Protein AF-0000000079702834 (afdb_homodimer)

Foldseek 3Di:
DPPDDPVVLVVFFDPCLVVCQLQQVDDLVSSQQRGTPVSPGDPSVVVLVVVLVPQDDDPPVVVVLVVCVVVPDAAEDAASGGPCVVSNCVRPVCVVRYYPDQGNSVVSDHPPPVVSVVVVCVVVVDDPVPDDDDDPDRPPD/DPPDDPVVLVVFFDPCLVVCQLQQVDDLVSSQQRGTPVSPGDDSVVVLVVVLVPQDDDPPVVVVLVVCVVVPDAAEDAASGGPCVVSNCVRPVCVVRYYPDQGNSVVSDHPPPVVSVVVVCVVVVDDPVPDDDDDPDRPPD

pLDDT: mean 88.01, std 13.19, range [31.22, 97.94]

Structure (mmCIF, N/CA/C/O backbone):
data_AF-0000000079702834-model_v1
#
loop_
_entity.id
_entity.type
_entity.pdbx_description
1 polymer 'FCP1 homology domain-containing protein'
#
loop_
_atom_site.group_PDB
_atom_site.id
_atom_site.type_symbol
_atom_site.label_atom_id
_atom_site.label_alt_id
_atom_site.label_comp_id
_atom_site.label_asym_id
_atom_site.label_entity_id
_atom_site.label_seq_id
_atom_site.pdbx_PDB_ins_code
_atom_site.Cartn_x
_atom_site.Cartn_y
_atom_site.Cartn_z
_atom_site.occupancy
_atom_site.B_iso_or_equiv
_atom_site.auth_seq_id
_atom_site.auth_comp_id
_atom_site.auth_asym_id
_atom_site.auth_atom_id
_atom_site.pdbx_PDB_model_num
ATOM 1 N N . MET A 1 1 ? -1.898 28.375 0.727 1 39.81 1 MET A N 1
ATOM 2 C CA . MET A 1 1 ? -1.911 26.969 0.362 1 39.81 1 MET A CA 1
ATOM 3 C C . MET A 1 1 ? -1.59 26.781 -1.118 1 39.81 1 MET A C 1
ATOM 5 O O . MET A 1 1 ? -2.258 27.359 -1.979 1 39.81 1 MET A O 1
ATOM 9 N N . VAL A 1 2 ? -0.409 26.828 -1.412 1 48.09 2 VAL A N 1
ATOM 10 C CA . VAL A 1 2 ? -0.032 26.875 -2.822 1 48.09 2 VAL A CA 1
ATOM 11 C C . VAL A 1 2 ? -0.834 25.828 -3.605 1 48.09 2 VAL A C 1
ATOM 13 O O . VAL A 1 2 ? -0.872 24.656 -3.234 1 48.09 2 VAL A O 1
ATOM 16 N N . ARG A 1 3 ? -1.896 26.25 -4.281 1 64.19 3 ARG A N 1
ATOM 17 C CA . ARG A 1 3 ? -2.711 25.547 -5.262 1 64.19 3 ARG A CA 1
ATOM 18 C C . ARG A 1 3 ? -1.85 24.984 -6.391 1 64.19 3 ARG A C 1
ATOM 20 O O . ARG A 1 3 ? -1.518 25.703 -7.336 1 64.19 3 ARG A O 1
ATOM 27 N N . MET A 1 4 ? -0.975 24.234 -6.059 1 76.5 4 MET A N 1
ATOM 28 C CA . MET A 1 4 ? -0.204 23.656 -7.156 1 76.5 4 MET A CA 1
ATOM 29 C C . MET A 1 4 ? -0.786 22.312 -7.586 1 76.5 4 MET A C 1
ATOM 31 O O . MET A 1 4 ? -1.434 21.641 -6.793 1 76.5 4 MET A O 1
ATOM 35 N N . SER A 1 5 ? -0.635 22.141 -8.867 1 75.81 5 SER A N 1
ATOM 36 C CA . SER A 1 5 ? -1.032 20.844 -9.398 1 75.81 5 SER A CA 1
ATOM 37 C C . SER A 1 5 ? -0.134 19.734 -8.859 1 75.81 5 SER A C 1
ATOM 39 O O . SER A 1 5 ? 0.973 20 -8.383 1 75.81 5 SER A O 1
ATOM 41 N N . LEU A 1 6 ? -0.539 18.594 -8.883 1 77.25 6 LEU A N 1
ATOM 42 C CA . LEU A 1 6 ? 0.263 17.453 -8.477 1 77.25 6 LEU A CA 1
ATOM 43 C C . LEU A 1 6 ? 1.563 17.391 -9.273 1 77.25 6 LEU A C 1
ATOM 45 O O . LEU A 1 6 ? 2.625 17.109 -8.719 1 77.25 6 LEU A O 1
ATOM 49 N N . LYS A 1 7 ? 1.435 17.656 -10.523 1 80.12 7 LYS A N 1
ATOM 50 C CA . LYS A 1 7 ? 2.619 17.656 -11.375 1 80.12 7 LYS A CA 1
ATOM 51 C C . LYS A 1 7 ? 3.646 18.672 -10.891 1 80.12 7 LYS A C 1
ATOM 53 O O . LYS A 1 7 ? 4.84 18.359 -10.805 1 80.12 7 LYS A O 1
ATOM 58 N N . GLU A 1 8 ? 3.168 19.812 -10.672 1 84.25 8 GLU A N 1
ATOM 59 C CA . GLU A 1 8 ? 4.055 20.859 -10.18 1 84.25 8 GLU A CA 1
ATOM 60 C C . GLU A 1 8 ? 4.676 20.469 -8.836 1 84.25 8 GLU A C 1
ATOM 62 O O . GLU A 1 8 ? 5.859 20.734 -8.602 1 84.25 8 GLU A O 1
ATOM 67 N N . LEU A 1 9 ? 3.91 19.938 -8.008 1 85 9 LEU A N 1
ATOM 68 C CA . LEU A 1 9 ? 4.402 19.516 -6.699 1 85 9 LEU A CA 1
ATOM 69 C C . LEU A 1 9 ? 5.512 18.484 -6.836 1 85 9 LEU A C 1
ATOM 71 O O . LEU A 1 9 ? 6.543 18.578 -6.168 1 85 9 LEU A O 1
ATOM 75 N N . ILE A 1 10 ? 5.293 17.562 -7.711 1 83.19 10 ILE A N 1
ATOM 76 C CA . ILE A 1 10 ? 6.27 16.5 -7.934 1 83.19 10 ILE A CA 1
ATOM 77 C C . ILE A 1 10 ? 7.586 17.109 -8.422 1 83.19 10 ILE A C 1
ATOM 79 O O . ILE A 1 10 ? 8.664 16.656 -8.023 1 83.19 10 ILE A O 1
ATOM 83 N N . GLU A 1 11 ? 7.488 18.109 -9.164 1 87.38 11 GLU A N 1
ATOM 84 C CA . GLU A 1 11 ? 8.664 18.734 -9.758 1 87.38 11 GLU A CA 1
ATOM 85 C C . GLU A 1 11 ? 9.414 19.594 -8.734 1 87.38 11 GLU A C 1
ATOM 87 O O . GLU A 1 11 ? 10.648 19.656 -8.75 1 87.38 11 GLU A O 1
ATOM 92 N N . CYS A 1 12 ? 8.727 20.156 -7.891 1 92.38 12 CYS A N 1
ATOM 93 C CA . CYS A 1 12 ? 9.359 21.156 -7.035 1 92.38 12 CYS A CA 1
ATOM 94 C C . CYS A 1 12 ? 9.727 20.578 -5.68 1 92.38 12 CYS A C 1
ATOM 96 O O . CYS A 1 12 ? 10.539 21.141 -4.949 1 92.38 12 CYS A O 1
ATOM 98 N N . LYS A 1 13 ? 9.195 19.5 -5.309 1 92.75 13 LYS A N 1
ATOM 99 C CA . LYS A 1 13 ? 9.438 18.906 -4 1 92.75 13 LYS A CA 1
ATOM 100 C C . LYS A 1 13 ? 10.844 18.328 -3.916 1 92.75 13 LYS A C 1
ATOM 102 O O . LYS A 1 13 ? 11.359 17.766 -4.891 1 92.75 13 LYS A O 1
ATOM 107 N N . HIS A 1 14 ? 11.43 18.484 -2.729 1 94.88 14 HIS A N 1
ATOM 108 C CA . HIS A 1 14 ? 12.695 17.781 -2.486 1 94.88 14 HIS A CA 1
ATOM 109 C C . HIS A 1 14 ? 12.523 16.281 -2.619 1 94.88 14 HIS A C 1
ATOM 111 O O . HIS A 1 14 ? 11.57 15.703 -2.092 1 94.88 14 HIS A O 1
ATOM 117 N N . PRO A 1 15 ? 13.414 15.609 -3.227 1 90.88 15 PRO A N 1
ATOM 118 C CA . PRO A 1 15 ? 13.203 14.211 -3.584 1 90.88 15 PRO A CA 1
ATOM 119 C C . PRO A 1 15 ? 13.156 13.289 -2.365 1 90.88 15 PRO A C 1
ATOM 121 O O . PRO A 1 15 ? 12.516 12.234 -2.408 1 90.88 15 PRO A O 1
ATOM 124 N N . THR A 1 16 ? 13.75 13.703 -1.239 1 94 16 THR A N 1
ATOM 125 C CA . THR A 1 16 ? 13.828 12.742 -0.15 1 94 16 THR A CA 1
ATOM 126 C C . THR A 1 16 ? 13.133 13.273 1.098 1 94 16 THR A C 1
ATOM 128 O O . THR A 1 16 ? 12.977 12.555 2.086 1 94 16 THR A O 1
ATOM 131 N N . ALA A 1 17 ? 12.688 14.477 1.076 1 94.44 17 ALA A N 1
ATOM 132 C CA . ALA A 1 17 ? 12.203 15.125 2.293 1 94.44 17 ALA A CA 1
ATOM 133 C C . ALA A 1 17 ? 11.055 14.328 2.914 1 94.44 17 ALA A C 1
ATOM 135 O O . ALA A 1 17 ? 11.094 14.008 4.105 1 94.44 17 ALA A O 1
ATOM 136 N N . TRP A 1 18 ? 10.125 13.938 2.178 1 92.19 18 TRP A N 1
ATOM 137 C CA . TRP A 1 18 ? 8.961 13.219 2.703 1 92.19 18 TRP A CA 1
ATOM 138 C C . TRP A 1 18 ? 9.352 11.82 3.168 1 92.19 18 TRP A C 1
ATOM 140 O O . TRP A 1 18 ? 8.859 11.344 4.191 1 92.19 18 TRP A O 1
ATOM 150 N N . LEU A 1 19 ? 10.164 11.242 2.367 1 91.75 19 LEU A N 1
ATOM 151 C CA . LEU A 1 19 ? 10.641 9.906 2.711 1 91.75 19 LEU A CA 1
ATOM 152 C C . LEU A 1 19 ? 11.328 9.906 4.074 1 91.75 19 LEU A C 1
ATOM 154 O O . LEU A 1 19 ? 11.078 9.023 4.898 1 91.75 19 LEU A O 1
ATOM 158 N N . GLU A 1 20 ? 12.172 10.852 4.293 1 95.88 20 GLU A N 1
ATOM 159 C CA . GLU A 1 20 ? 12.859 10.992 5.57 1 95.88 20 GLU A CA 1
ATOM 160 C C . GLU A 1 20 ? 11.875 11.258 6.703 1 95.88 20 GLU A C 1
ATOM 162 O O . GLU A 1 20 ? 12.062 10.766 7.82 1 95.88 20 GLU A O 1
ATOM 167 N N . PHE A 1 21 ? 10.805 11.992 6.398 1 95.88 21 PHE A N 1
ATOM 168 C CA . PHE A 1 21 ? 9.75 12.273 7.367 1 95.88 21 PHE A CA 1
ATOM 169 C C . PHE A 1 21 ? 8.961 11.008 7.688 1 95.88 21 PHE A C 1
ATOM 171 O O . PHE A 1 21 ? 8.711 10.703 8.852 1 95.88 21 PHE A O 1
ATOM 178 N N . GLU A 1 22 ? 8.672 10.211 6.695 1 93.75 22 GLU A N 1
ATOM 179 C CA . GLU A 1 22 ? 7.98 8.938 6.863 1 93.75 22 GLU A CA 1
ATOM 180 C C . GLU A 1 22 ? 8.789 7.984 7.734 1 93.75 22 GLU A C 1
ATOM 182 O O . GLU A 1 22 ? 8.227 7.219 8.523 1 93.75 22 GLU A O 1
ATOM 187 N N . ASN A 1 23 ? 10.094 8.094 7.621 1 95.44 23 ASN A N 1
ATOM 188 C CA . ASN A 1 23 ? 10.961 7.164 8.328 1 95.44 23 ASN A CA 1
ATOM 189 C C . ASN A 1 23 ? 11.344 7.688 9.711 1 95.44 23 ASN A C 1
ATOM 191 O O . ASN A 1 23 ? 12.086 7.035 10.445 1 95.44 23 ASN A O 1
ATOM 195 N N . GLY A 1 24 ? 10.898 8.875 9.992 1 97.19 24 GLY A N 1
ATOM 196 C CA . GLY A 1 24 ? 11.18 9.461 11.289 1 97.19 24 GLY A CA 1
ATOM 197 C C . GLY A 1 24 ? 12.594 10.008 11.398 1 97.19 24 GLY A C 1
ATOM 198 O O . GLY A 1 24 ? 13.078 10.273 12.5 1 97.19 24 GLY A O 1
ATOM 199 N N . VAL A 1 25 ? 13.234 10.148 10.312 1 97.25 25 VAL A N 1
ATOM 200 C CA . VAL A 1 25 ? 14.594 10.656 10.273 1 97.25 25 VAL A CA 1
ATOM 201 C C . VAL A 1 25 ? 14.594 12.164 10.539 1 97.25 25 VAL A C 1
ATOM 203 O O . VAL A 1 25 ? 15.531 12.695 11.141 1 97.25 25 VAL A O 1
ATOM 206 N N . ILE A 1 26 ? 13.578 12.875 10.109 1 97.5 26 ILE A N 1
ATOM 207 C CA . ILE A 1 26 ? 13.438 14.305 10.359 1 97.5 26 ILE A CA 1
ATOM 208 C C . ILE A 1 26 ? 12.086 14.594 11.008 1 97.5 26 ILE A C 1
ATOM 210 O O . ILE A 1 26 ? 11.148 13.812 10.859 1 97.5 26 ILE A O 1
ATOM 214 N N . ASP A 1 27 ? 12.008 15.711 11.727 1 97.56 27 ASP A N 1
ATOM 215 C CA . ASP A 1 27 ? 10.75 16.125 12.352 1 97.56 27 ASP A CA 1
ATOM 216 C C . ASP A 1 27 ? 10.031 17.172 11.508 1 97.56 27 ASP A C 1
ATOM 218 O O . ASP A 1 27 ? 10.461 17.484 10.391 1 97.56 27 ASP A O 1
ATOM 222 N N . GLU A 1 28 ? 8.969 17.703 11.984 1 97.19 28 GLU A N 1
ATOM 223 C CA . GLU A 1 28 ? 8.133 18.641 11.227 1 97.19 28 GLU A CA 1
ATOM 224 C C . GLU A 1 28 ? 8.906 19.906 10.875 1 97.19 28 GLU A C 1
ATOM 226 O O . GLU A 1 28 ? 8.781 20.422 9.758 1 97.19 28 GLU A O 1
ATOM 231 N N . ASP A 1 29 ? 9.656 20.375 11.82 1 97.5 29 ASP A N 1
ATOM 232 C CA . ASP A 1 29 ? 10.422 21.594 11.562 1 97.5 29 ASP A CA 1
ATOM 233 C C . ASP A 1 29 ? 11.422 21.391 10.43 1 97.5 29 ASP A C 1
ATOM 235 O O . ASP A 1 29 ? 11.523 22.219 9.531 1 97.5 29 ASP A O 1
ATOM 239 N N . GLU A 1 30 ? 12.109 20.312 10.5 1 97.94 30 GLU A N 1
ATOM 240 C CA . GLU A 1 30 ? 13.07 19.984 9.453 1 97.94 30 GLU A CA 1
ATOM 241 C C . GLU A 1 30 ? 12.375 19.766 8.117 1 97.94 30 GLU A C 1
ATOM 243 O O . GLU A 1 30 ? 12.883 20.172 7.07 1 97.94 30 GLU A O 1
ATOM 248 N N . LEU A 1 31 ? 11.211 19.094 8.148 1 97.38 31 LEU A N 1
ATOM 249 C CA . LEU A 1 31 ? 10.438 18.922 6.922 1 97.38 31 LEU A CA 1
ATOM 250 C C . LEU A 1 31 ? 10.062 20.266 6.312 1 97.38 31 LEU A C 1
ATOM 252 O O . LEU A 1 31 ? 10.234 20.469 5.109 1 97.38 31 LEU A O 1
ATOM 256 N N . GLU A 1 32 ? 9.586 21.109 7.152 1 96.81 32 GLU A N 1
ATOM 257 C CA . GLU A 1 32 ? 9.156 22.422 6.68 1 96.81 32 GLU A CA 1
ATOM 258 C C . GLU A 1 32 ? 10.281 23.141 5.941 1 96.81 32 GLU A C 1
ATOM 260 O O . GLU A 1 32 ? 10.062 23.75 4.895 1 96.81 32 GLU A O 1
ATOM 265 N N . GLY A 1 33 ? 11.477 23 6.445 1 97.12 33 GLY A N 1
ATOM 266 C CA . GLY A 1 33 ? 12.609 23.688 5.852 1 97.12 33 GLY A CA 1
ATOM 267 C C . GLY A 1 33 ? 13.156 22.984 4.625 1 97.12 33 GLY A C 1
ATOM 268 O O . GLY A 1 33 ? 13.844 23.594 3.803 1 97.12 33 GLY A O 1
ATOM 269 N N . LYS A 1 34 ? 12.758 21.719 4.434 1 96.75 34 LYS A N 1
ATOM 270 C CA . LYS A 1 34 ? 13.391 20.906 3.408 1 96.75 34 LYS A CA 1
ATOM 271 C C . LYS A 1 34 ? 12.375 20.453 2.363 1 96.75 34 LYS A C 1
ATOM 273 O O . LYS A 1 34 ? 12.734 19.812 1.377 1 96.75 34 LYS A O 1
ATOM 278 N N . PHE A 1 35 ? 11.203 20.859 2.449 1 95.81 35 PHE A N 1
ATOM 279 C CA . PHE A 1 35 ? 10.141 20.281 1.643 1 95.81 35 PHE A CA 1
ATOM 280 C C . PHE A 1 35 ? 10.375 20.547 0.16 1 95.81 35 PHE A C 1
ATOM 282 O O . PHE A 1 35 ? 10.266 19.641 -0.663 1 95.81 35 PHE A O 1
ATOM 289 N N . PHE A 1 36 ? 10.711 21.75 -0.132 1 95.75 36 PHE A N 1
ATOM 290 C CA . PHE A 1 36 ? 10.953 22.109 -1.524 1 95.75 36 PHE A CA 1
ATOM 291 C C . PHE A 1 36 ? 12.445 22.094 -1.833 1 95.75 36 PHE A C 1
ATOM 293 O O . PHE A 1 36 ? 13.266 22.484 -0.998 1 95.75 36 PHE A O 1
ATOM 300 N N . LYS A 1 37 ? 12.719 21.75 -3.086 1 95.56 37 LYS A N 1
ATOM 301 C CA . LYS A 1 37 ? 14.102 21.688 -3.539 1 95.56 37 LYS A CA 1
ATOM 302 C C . LYS A 1 37 ? 14.797 23.047 -3.369 1 95.56 37 LYS A C 1
ATOM 304 O O . LYS A 1 37 ? 15.984 23.094 -3.033 1 95.56 37 LYS A O 1
ATOM 309 N N . ASP A 1 38 ? 14.094 24.062 -3.623 1 95.81 38 ASP A N 1
ATOM 310 C CA . ASP A 1 38 ? 14.688 25.406 -3.592 1 95.81 38 ASP A CA 1
ATOM 311 C C . ASP A 1 38 ? 14.539 26.031 -2.211 1 95.81 38 ASP A C 1
ATOM 313 O O . ASP A 1 38 ? 14.852 27.219 -2.027 1 95.81 38 ASP A O 1
ATOM 317 N N . ARG A 1 39 ? 14.031 25.328 -1.249 1 95.19 39 ARG A N 1
ATOM 318 C CA . ARG A 1 39 ? 13.906 25.703 0.158 1 95.19 39 ARG A CA 1
ATOM 319 C C . ARG A 1 39 ? 13 26.906 0.331 1 95.19 39 ARG A C 1
ATOM 321 O O . ARG A 1 39 ? 13.141 27.672 1.296 1 95.19 39 ARG A O 1
ATOM 328 N N . ARG A 1 40 ? 12.125 27.172 -0.645 1 94.81 40 ARG A N 1
ATOM 329 C CA . ARG A 1 40 ? 11.141 28.234 -0.458 1 94.81 40 ARG A CA 1
ATOM 330 C C . ARG A 1 40 ? 10.227 27.938 0.725 1 94.81 40 ARG A C 1
ATOM 332 O O . ARG A 1 40 ? 10.148 26.781 1.173 1 94.81 40 ARG A O 1
ATOM 339 N N . PRO A 1 41 ? 9.617 28.969 1.239 1 93.94 41 PRO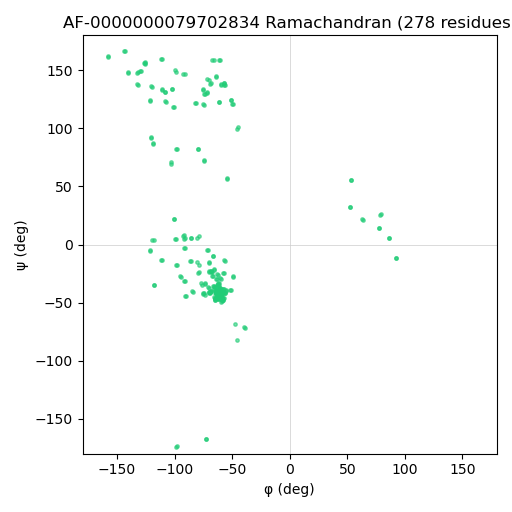 A N 1
ATOM 340 C CA . PRO A 1 41 ? 8.727 28.719 2.377 1 93.94 41 PRO A CA 1
ATOM 341 C C . PRO A 1 41 ? 7.629 27.703 2.059 1 93.94 41 PRO A C 1
ATOM 343 O O . PRO A 1 41 ? 7.098 27.688 0.944 1 93.94 41 PRO A O 1
ATOM 346 N N . PHE A 1 42 ? 7.406 26.875 3.02 1 92.75 42 PHE A N 1
ATOM 347 C CA . PHE A 1 42 ? 6.387 25.844 2.938 1 92.75 42 PHE A CA 1
ATOM 348 C C . PHE A 1 42 ? 5.371 25.984 4.062 1 92.75 42 PHE A C 1
ATOM 350 O O . PHE A 1 42 ? 5.742 26.078 5.234 1 92.75 42 PHE A O 1
ATOM 357 N N . ASP A 1 43 ? 4.125 26.094 3.697 1 92.81 43 ASP A N 1
ATOM 358 C CA . ASP A 1 43 ? 3.055 26.219 4.684 1 92.81 43 ASP A CA 1
ATOM 359 C C . ASP A 1 43 ? 2.693 24.844 5.266 1 92.81 43 ASP A C 1
ATOM 361 O O . ASP A 1 43 ? 1.641 24.297 4.949 1 92.81 43 ASP A O 1
ATOM 365 N N . LEU A 1 44 ? 3.459 24.438 6.219 1 94.38 44 LEU A N 1
ATOM 366 C CA . LEU A 1 44 ? 3.287 23.109 6.812 1 94.38 44 LEU A CA 1
ATOM 367 C C . LEU A 1 44 ? 1.979 23.031 7.594 1 94.38 44 LEU A C 1
ATOM 369 O O . LEU A 1 44 ? 1.27 22.031 7.52 1 94.38 44 LEU A O 1
ATOM 373 N N . GLN A 1 45 ? 1.68 24.078 8.273 1 94.25 45 GLN A N 1
ATOM 374 C CA . GLN A 1 45 ? 0.444 24.062 9.047 1 94.25 45 GLN A CA 1
ATOM 375 C C . GLN A 1 45 ? -0.778 23.984 8.141 1 94.25 45 GLN A C 1
ATOM 377 O O . GLN A 1 45 ? -1.75 23.297 8.453 1 94.25 45 GLN A O 1
ATOM 382 N N . GLY A 1 46 ? -0.714 24.672 7.043 1 92.06 46 GLY A N 1
ATOM 383 C CA . GLY A 1 46 ? -1.779 24.578 6.059 1 92.06 46 GLY A CA 1
ATOM 384 C C . GLY A 1 46 ? -1.953 23.172 5.508 1 92.06 46 GLY A C 1
ATOM 385 O O . GLY A 1 46 ? -3.078 22.688 5.375 1 92.06 46 GLY A O 1
ATOM 386 N N . LEU A 1 47 ? -0.818 22.531 5.254 1 90.12 47 LEU A N 1
ATOM 387 C CA . LEU A 1 47 ? -0.882 21.156 4.77 1 90.12 47 LEU A CA 1
ATOM 388 C C . LEU A 1 47 ? -1.463 20.234 5.836 1 90.12 47 LEU A C 1
ATOM 390 O O . LEU A 1 47 ? -2.338 19.422 5.543 1 90.12 47 LEU A O 1
ATOM 394 N N . LYS A 1 48 ? -1.035 20.375 6.969 1 92 48 LYS A N 1
ATOM 395 C CA . LYS A 1 48 ? -1.529 19.547 8.062 1 92 48 LYS A CA 1
ATOM 396 C C . LYS A 1 48 ? -3.035 19.719 8.25 1 92 48 LYS A C 1
ATOM 398 O O . LYS A 1 48 ? -3.756 18.75 8.453 1 92 48 LYS A O 1
ATOM 403 N N . ASN A 1 49 ? -3.518 20.953 8.172 1 92.12 49 ASN A N 1
ATOM 404 C CA . ASN A 1 49 ? -4.945 21.234 8.297 1 92.12 49 ASN A CA 1
ATOM 405 C C . ASN A 1 49 ? -5.738 20.594 7.152 1 92.12 49 ASN A C 1
ATOM 407 O O . ASN A 1 49 ? -6.828 20.062 7.367 1 92.12 49 ASN A O 1
ATOM 411 N N . CYS A 1 50 ? -5.164 20.719 6.008 1 87 50 CYS A N 1
ATOM 412 C CA . CYS A 1 50 ? -5.797 20.094 4.852 1 87 50 CYS A CA 1
ATOM 413 C C . CYS A 1 50 ? -5.91 18.594 5.039 1 87 50 CYS A C 1
ATOM 415 O O . CYS A 1 50 ? -6.969 18 4.801 1 87 50 CYS A O 1
ATOM 417 N N . MET A 1 51 ? -4.832 18.016 5.535 1 88.38 51 MET A N 1
ATOM 418 C CA . MET A 1 51 ? -4.848 16.578 5.766 1 88.38 51 MET A CA 1
ATOM 419 C C . MET A 1 51 ? -5.887 16.203 6.816 1 88.38 51 MET A C 1
ATOM 421 O O . MET A 1 51 ? -6.691 15.297 6.602 1 88.38 51 MET A O 1
ATOM 425 N N . ARG A 1 52 ? -5.922 16.906 7.867 1 91.94 52 ARG A N 1
ATOM 426 C CA . ARG A 1 52 ? -6.852 16.641 8.961 1 91.94 52 ARG A CA 1
ATOM 427 C C . ARG A 1 52 ? -8.297 16.672 8.469 1 91.94 52 ARG A C 1
ATOM 429 O O . ARG A 1 52 ? -9.094 15.805 8.82 1 91.94 52 ARG A O 1
ATOM 436 N N . ARG A 1 53 ? -8.609 17.609 7.637 1 89.88 53 ARG A N 1
ATOM 437 C CA . ARG A 1 53 ? -9.961 17.75 7.109 1 89.88 53 ARG A CA 1
ATOM 438 C C . ARG A 1 53 ? -10.328 16.562 6.211 1 89.88 53 ARG A C 1
ATOM 440 O O . ARG A 1 53 ? -11.492 16.188 6.117 1 89.88 53 ARG A O 1
ATOM 447 N N . GLY A 1 54 ? -9.305 16 5.641 1 85.75 54 GLY A N 1
ATOM 448 C CA . GLY A 1 54 ? -9.547 14.938 4.688 1 85.75 54 GLY A CA 1
ATOM 449 C C . GLY A 1 54 ? -9.672 13.57 5.34 1 85.75 54 GLY A C 1
ATOM 450 O O . GLY A 1 54 ? -10.195 12.633 4.734 1 85.75 54 GLY A O 1
ATOM 451 N N . TYR A 1 55 ? -9.266 13.469 6.613 1 88.75 55 TYR A N 1
ATOM 452 C CA . TYR A 1 55 ? -9.344 12.18 7.293 1 88.75 55 TYR A CA 1
ATOM 453 C C . TYR A 1 55 ? -10.781 11.836 7.668 1 88.75 55 TYR A C 1
ATOM 455 O O . TYR A 1 55 ? -11.461 12.633 8.32 1 88.75 55 TYR A O 1
ATOM 463 N N . SER A 1 56 ? -11.289 10.758 7.188 1 90 56 SER A N 1
ATOM 464 C CA . SER A 1 56 ? -12.602 10.219 7.512 1 90 56 SER A CA 1
ATOM 465 C C . SER A 1 56 ? -12.68 8.727 7.223 1 90 56 SER A C 1
ATOM 467 O O . SER A 1 56 ? -11.852 8.188 6.484 1 90 56 SER A O 1
ATOM 469 N N . TYR A 1 57 ? -13.664 8.102 7.828 1 90.19 57 TYR A N 1
ATOM 470 C CA . TYR A 1 57 ? -13.953 6.73 7.426 1 90.19 57 TYR A CA 1
ATOM 471 C C . TYR A 1 57 ? -14.672 6.695 6.082 1 90.19 57 TYR A C 1
ATOM 473 O O . TYR A 1 57 ? -15.586 7.484 5.84 1 90.19 57 TYR A O 1
ATOM 481 N N . ILE A 1 58 ? -14.156 5.82 5.258 1 84.94 58 ILE A N 1
ATOM 482 C CA . ILE A 1 58 ? -14.984 5.457 4.109 1 84.94 58 ILE A CA 1
ATOM 483 C C . ILE A 1 58 ? -16.25 4.762 4.594 1 84.94 58 ILE A C 1
ATOM 485 O O . ILE A 1 58 ? -16.219 3.986 5.551 1 84.94 58 ILE A O 1
ATOM 489 N N . ASP A 1 59 ? -17.266 5.016 3.904 1 88 59 ASP A N 1
ATOM 490 C CA . ASP A 1 59 ? -18.547 4.41 4.285 1 88 59 ASP A CA 1
ATOM 491 C C . ASP A 1 59 ? -18.406 2.902 4.465 1 88 59 ASP A C 1
ATOM 493 O O . ASP A 1 59 ? -17.844 2.217 3.602 1 88 59 ASP A O 1
ATOM 497 N N . GLY A 1 60 ? -18.797 2.42 5.648 1 91.38 60 GLY A N 1
ATOM 498 C CA . GLY A 1 60 ? -18.812 0.989 5.906 1 91.38 60 GLY A CA 1
ATOM 499 C C . GLY A 1 60 ? -17.531 0.475 6.535 1 91.38 60 GLY A C 1
ATOM 500 O O . GLY A 1 60 ? -17.516 -0.625 7.09 1 91.38 60 GLY A O 1
ATOM 501 N N . VAL A 1 61 ? -16.469 1.23 6.594 1 91.19 61 VAL A N 1
ATOM 502 C CA . VAL A 1 61 ? -15.18 0.749 7.062 1 91.19 61 VAL A CA 1
ATOM 503 C C . VAL A 1 61 ? -15.195 0.615 8.586 1 91.19 61 VAL A C 1
ATOM 505 O O . VAL A 1 61 ? -14.695 -0.367 9.133 1 91.19 61 VAL A O 1
ATOM 508 N N . GLU A 1 62 ? -15.766 1.602 9.211 1 93.69 62 GLU A N 1
ATOM 509 C CA . GLU A 1 62 ? -15.789 1.517 10.672 1 93.69 62 GLU A CA 1
ATOM 510 C C . GLU A 1 62 ? -16.562 0.286 11.133 1 93.69 62 GLU A C 1
ATOM 512 O O . GLU A 1 62 ? -16.125 -0.419 12.047 1 93.69 62 GLU A O 1
ATOM 517 N N . GLN A 1 63 ? -17.672 0.044 10.484 1 95.12 63 GLN A N 1
ATOM 518 C CA . GLN A 1 63 ? -18.438 -1.146 10.82 1 95.12 63 GLN A CA 1
ATOM 519 C C . GLN A 1 63 ? -17.641 -2.418 10.547 1 95.12 63 GLN A C 1
ATOM 521 O O . GLN A 1 63 ? -17.688 -3.367 11.336 1 95.12 63 GLN A O 1
ATOM 526 N N . LEU A 1 64 ? -16.953 -2.424 9.477 1 93.06 64 LEU A N 1
ATOM 527 C CA . LEU A 1 64 ? -16.109 -3.568 9.156 1 93.06 64 LEU A CA 1
ATOM 528 C C . LEU A 1 64 ? -15.07 -3.799 10.242 1 93.06 64 LEU A C 1
ATOM 530 O O . LEU A 1 64 ? -14.875 -4.93 10.688 1 93.06 64 LEU A O 1
ATOM 534 N N . LEU A 1 65 ? -14.414 -2.752 10.688 1 94.5 65 LEU A N 1
ATOM 535 C CA . LEU A 1 65 ? -13.406 -2.846 11.734 1 94.5 65 LEU A CA 1
ATOM 536 C C . LEU A 1 65 ? -14.008 -3.357 13.039 1 94.5 65 LEU A C 1
ATOM 538 O O . LEU A 1 65 ? -13.414 -4.191 13.719 1 94.5 65 LEU A O 1
ATOM 542 N N . LEU A 1 66 ? -15.164 -2.865 13.312 1 96.94 66 LEU A N 1
ATOM 543 C CA . LEU A 1 66 ? -15.867 -3.314 14.508 1 96.94 66 LEU A CA 1
ATOM 544 C C . LEU A 1 66 ? -16.172 -4.805 14.43 1 96.94 66 LEU A C 1
ATOM 546 O O . LEU A 1 66 ? -15.938 -5.547 15.383 1 96.94 66 LEU A O 1
ATOM 550 N N . ASP A 1 67 ? -16.688 -5.211 13.297 1 95.94 67 ASP A N 1
ATOM 551 C CA . ASP A 1 67 ? -17.031 -6.617 13.102 1 95.94 67 ASP A CA 1
ATOM 552 C C . ASP A 1 67 ? -15.789 -7.504 13.242 1 95.94 67 ASP A C 1
ATOM 554 O O . ASP A 1 67 ? -15.844 -8.555 13.883 1 95.94 67 ASP A O 1
ATOM 558 N N . LEU A 1 68 ? -14.711 -7.121 12.688 1 94.62 68 LEU A N 1
ATOM 559 C CA . LEU A 1 68 ? -13.477 -7.895 12.773 1 94.62 68 L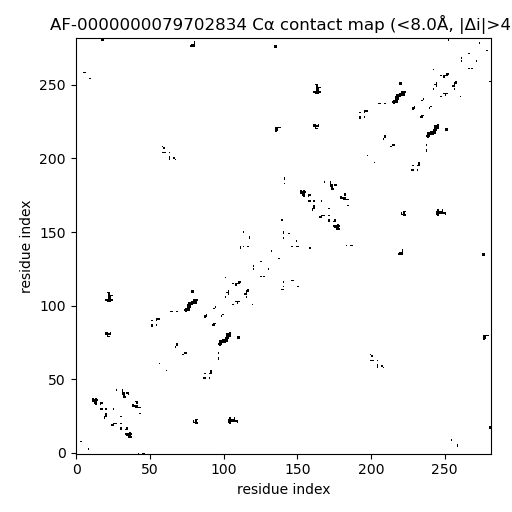EU A CA 1
ATOM 560 C C . LEU A 1 68 ? -12.992 -7.992 14.211 1 94.62 68 LEU A C 1
ATOM 562 O O . LEU A 1 68 ? -12.562 -9.062 14.664 1 94.62 68 LEU A O 1
ATOM 566 N N . LYS A 1 69 ? -13.078 -6.875 14.875 1 96.44 69 LYS A N 1
ATOM 567 C CA . LYS A 1 69 ? -12.688 -6.871 16.281 1 96.44 69 LYS A CA 1
ATOM 568 C C . LYS A 1 69 ? -13.57 -7.812 17.094 1 96.44 69 LYS A C 1
ATOM 570 O O . LYS A 1 69 ? -13.07 -8.594 17.906 1 96.44 69 LYS A O 1
ATOM 575 N N . GLN A 1 70 ? -14.797 -7.793 16.812 1 96.62 70 GLN A N 1
ATOM 576 C CA . GLN A 1 70 ? -15.758 -8.617 17.547 1 96.62 70 GLN A CA 1
ATOM 577 C C . GLN A 1 70 ? -15.57 -10.094 17.219 1 96.62 70 GLN A C 1
ATOM 579 O O . GLN A 1 70 ? -15.93 -10.961 18.016 1 96.62 70 GLN A O 1
ATOM 584 N N . ASN A 1 71 ? -15.016 -10.398 16.094 1 94.5 71 ASN A N 1
ATOM 585 C CA . ASN A 1 71 ? -14.727 -11.773 15.711 1 94.5 71 ASN A CA 1
ATOM 586 C C . ASN A 1 71 ? -13.312 -12.18 16.125 1 94.5 71 ASN A C 1
ATOM 588 O O . ASN A 1 71 ? -12.758 -13.148 15.594 1 94.5 71 ASN A O 1
ATOM 592 N N . ASN A 1 72 ? -12.594 -11.359 16.891 1 93.31 72 ASN A N 1
ATOM 593 C CA . ASN A 1 72 ? -11.359 -11.656 17.594 1 93.31 72 ASN A CA 1
ATOM 594 C C . ASN A 1 72 ? -10.148 -11.633 16.672 1 93.31 72 ASN A C 1
ATOM 596 O O . ASN A 1 72 ? -9.211 -12.414 16.844 1 93.31 72 ASN A O 1
ATOM 600 N N . TYR A 1 73 ? -10.273 -10.898 15.617 1 92 73 TYR A N 1
ATOM 601 C CA . TYR A 1 73 ? -9.078 -10.633 14.82 1 92 73 TYR A CA 1
ATOM 602 C C . TYR A 1 73 ? -8.156 -9.641 15.523 1 92 73 TYR A C 1
ATOM 604 O O . TYR A 1 73 ? -8.609 -8.586 15.984 1 92 73 TYR A O 1
ATOM 612 N N . GLU A 1 74 ? -6.898 -10.031 15.617 1 94 74 GLU A N 1
ATOM 613 C CA . GLU A 1 74 ? -5.891 -9.055 16.031 1 94 74 GLU A CA 1
ATOM 614 C C . GLU A 1 74 ? -5.441 -8.203 14.844 1 94 74 GLU A C 1
ATOM 616 O O . GLU A 1 74 ? -5.023 -8.734 13.812 1 94 74 GLU A O 1
ATOM 621 N N . MET A 1 75 ? -5.617 -6.953 15.016 1 93.5 75 MET A N 1
ATOM 622 C CA . MET A 1 75 ? -5.336 -6.074 13.883 1 93.5 75 MET A CA 1
ATOM 623 C C . MET A 1 75 ? -4.246 -5.066 14.227 1 93.5 75 MET A C 1
ATOM 625 O O . MET A 1 75 ? -4.238 -4.516 15.336 1 93.5 75 MET A O 1
ATOM 629 N N . HIS A 1 76 ? -3.277 -4.875 13.266 1 93.69 76 HIS A N 1
ATOM 630 C CA . HIS A 1 76 ? -2.168 -3.936 13.398 1 93.69 76 HIS A CA 1
ATOM 631 C C . HIS A 1 76 ? -2.018 -3.082 12.141 1 93.69 76 HIS A C 1
ATOM 633 O O . HIS A 1 76 ? -2.156 -3.584 11.023 1 93.69 76 HIS A O 1
ATOM 639 N N . ALA A 1 77 ? -1.786 -1.844 12.391 1 92.19 77 ALA A N 1
ATOM 640 C CA . ALA A 1 77 ? -1.372 -1.023 11.25 1 92.19 77 ALA A CA 1
ATOM 641 C C . ALA A 1 77 ? 0.047 -1.371 10.812 1 92.19 77 ALA A C 1
ATOM 643 O O . ALA A 1 77 ? 0.935 -1.554 11.648 1 92.19 77 ALA A O 1
ATOM 644 N N . PHE A 1 78 ? 0.303 -1.587 9.633 1 90.44 78 PHE A N 1
ATOM 645 C CA . PHE A 1 78 ? 1.573 -1.716 8.922 1 90.44 78 PHE A CA 1
ATOM 646 C C . PHE A 1 78 ? 1.684 -0.675 7.816 1 90.44 78 PHE A C 1
ATOM 648 O O . PHE A 1 78 ? 1.188 -0.887 6.707 1 90.44 78 PHE A O 1
ATOM 655 N N . THR A 1 79 ? 2.291 0.509 8.164 1 90.62 79 THR A N 1
ATOM 656 C CA . THR A 1 79 ? 2.1 1.688 7.324 1 90.62 79 THR A CA 1
ATOM 657 C C . THR A 1 79 ? 3.396 2.482 7.203 1 90.62 79 THR A C 1
ATOM 659 O O . THR A 1 79 ? 4.195 2.527 8.141 1 90.62 79 THR A O 1
ATOM 662 N N . ASN A 1 80 ? 3.568 3.123 6.039 1 90.25 80 ASN A N 1
ATOM 663 C CA . ASN A 1 80 ? 4.664 4.059 5.816 1 90.25 80 ASN A CA 1
ATOM 664 C C . ASN A 1 80 ? 4.312 5.461 6.301 1 90.25 80 ASN A C 1
ATOM 666 O O . ASN A 1 80 ? 5.105 6.395 6.137 1 90.25 80 ASN A O 1
ATOM 670 N N . TYR A 1 81 ? 3.213 5.66 6.918 1 90.62 81 TYR A N 1
ATOM 671 C CA . TYR A 1 81 ? 2.73 6.984 7.281 1 90.62 81 TYR A CA 1
ATOM 672 C C . TYR A 1 81 ? 3.598 7.602 8.375 1 90.62 81 TYR A C 1
ATOM 674 O O . TYR A 1 81 ? 4.035 6.906 9.297 1 90.62 81 TYR A O 1
ATOM 682 N N . PRO A 1 82 ? 3.861 8.898 8.188 1 93.81 82 PRO A N 1
ATOM 683 C CA . PRO A 1 82 ? 4.715 9.555 9.18 1 93.81 82 PRO A CA 1
ATOM 684 C C . PRO A 1 82 ? 4.008 9.781 10.516 1 93.81 82 PRO A C 1
ATOM 686 O O . PRO A 1 82 ? 2.916 9.25 10.734 1 93.81 82 PRO A O 1
ATOM 689 N N . ILE A 1 83 ? 4.555 10.57 11.406 1 96.81 83 ILE A N 1
ATOM 690 C CA . ILE A 1 83 ? 4.082 10.852 12.766 1 96.81 83 ILE A CA 1
ATOM 691 C C . ILE A 1 83 ? 2.656 11.391 12.711 1 96.81 83 ILE A C 1
ATOM 693 O O . ILE A 1 83 ? 1.953 11.406 13.727 1 96.81 83 ILE A O 1
ATOM 697 N N . TRP A 1 84 ? 2.188 11.773 11.57 1 94.94 84 TRP A N 1
ATOM 698 C CA . TRP A 1 84 ? 0.858 12.352 11.406 1 94.94 84 TRP A CA 1
ATOM 699 C C . TRP A 1 84 ? -0.225 11.289 11.594 1 94.94 84 TRP A C 1
ATOM 701 O O . TRP A 1 84 ? -1.415 11.617 11.625 1 94.94 84 TRP A O 1
ATOM 711 N N . TYR A 1 85 ? 0.187 10 11.773 1 94.62 85 TYR A N 1
ATOM 712 C CA . TYR A 1 85 ? -0.814 9.016 12.164 1 94.62 85 TYR A CA 1
ATOM 713 C C . TYR A 1 85 ? -1.499 9.422 13.461 1 94.62 85 TYR A C 1
ATOM 715 O O . TYR A 1 85 ? -2.656 9.062 13.703 1 94.62 85 TYR A O 1
ATOM 723 N N . ARG A 1 86 ? -0.88 10.195 14.258 1 97.25 86 ARG A N 1
ATOM 724 C CA . ARG A 1 86 ? -1.462 10.695 15.5 1 97.25 86 ARG A CA 1
ATOM 725 C C . ARG A 1 86 ? -2.65 11.609 15.219 1 97.25 86 ARG A C 1
ATOM 727 O O . ARG A 1 86 ? -3.607 11.648 16 1 97.25 86 ARG A O 1
ATOM 734 N N . ILE A 1 87 ? -2.531 12.383 14.141 1 96.31 87 ILE A N 1
ATOM 735 C CA . ILE A 1 87 ? -3.648 13.234 13.742 1 96.31 87 ILE A CA 1
ATOM 736 C C . ILE A 1 87 ? -4.848 12.375 13.359 1 96.31 87 ILE A C 1
ATOM 738 O O . ILE A 1 87 ? -5.984 12.68 13.719 1 96.31 87 ILE A O 1
ATOM 742 N N . ILE A 1 88 ? -4.582 11.297 12.641 1 95 88 ILE A N 1
ATOM 743 C CA . ILE A 1 88 ? -5.648 10.359 12.289 1 95 88 ILE A CA 1
ATOM 744 C C . ILE A 1 88 ? -6.254 9.773 13.562 1 95 88 ILE A C 1
ATOM 746 O O . ILE A 1 88 ? -7.48 9.727 13.711 1 95 88 ILE A O 1
ATOM 750 N N . GLU A 1 89 ? -5.391 9.359 14.469 1 97.19 89 GLU A N 1
ATOM 751 C CA . GLU A 1 89 ? -5.848 8.781 15.727 1 97.19 89 GLU A CA 1
ATOM 752 C C . GLU A 1 89 ? -6.719 9.766 16.5 1 97.19 89 GLU A C 1
ATOM 754 O O . GLU A 1 89 ? -7.801 9.406 16.984 1 97.19 89 GLU A O 1
ATOM 759 N N . ASP A 1 90 ? -6.273 10.938 16.578 1 97.81 90 ASP A N 1
ATOM 760 C CA . ASP A 1 90 ? -6.996 11.953 17.328 1 97.81 90 ASP A CA 1
ATOM 761 C C . ASP A 1 90 ? -8.391 12.188 16.734 1 97.81 90 ASP A C 1
ATOM 763 O O . ASP A 1 90 ? -9.352 12.391 17.469 1 97.81 90 ASP A O 1
ATOM 767 N N . LYS A 1 91 ? -8.453 12.148 15.461 1 96.62 91 LYS A N 1
ATOM 768 C CA . LYS A 1 91 ? -9.703 12.484 14.789 1 96.62 91 LYS A CA 1
ATOM 769 C C . LYS A 1 91 ? -10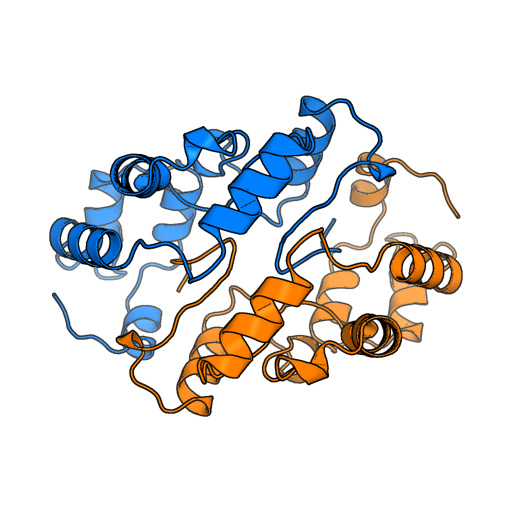.641 11.281 14.727 1 96.62 91 LYS A C 1
ATOM 771 O O . LYS A 1 91 ? -11.852 11.422 14.914 1 96.62 91 LYS A O 1
ATOM 776 N N . LEU A 1 92 ? -10.078 10.133 14.461 1 96.62 92 LEU A N 1
ATOM 777 C CA . LEU A 1 92 ? -10.93 8.992 14.117 1 96.62 92 LEU A CA 1
ATOM 778 C C . LEU A 1 92 ? -10.898 7.941 15.227 1 96.62 92 LEU A C 1
ATOM 780 O O . LEU A 1 92 ? -11.688 6.996 15.211 1 96.62 92 LEU A O 1
ATOM 784 N N . ASN A 1 93 ? -10 8.016 16.141 1 97.69 93 ASN A N 1
ATOM 785 C CA . ASN A 1 93 ? -9.844 7.074 17.25 1 97.69 93 ASN A CA 1
ATOM 786 C C . ASN A 1 93 ? -9.758 5.633 16.75 1 97.69 93 ASN A C 1
ATOM 788 O O . ASN A 1 93 ? -10.492 4.766 17.234 1 97.69 93 ASN A O 1
ATOM 792 N N . ILE A 1 94 ? -8.805 5.438 15.867 1 96.25 94 ILE A N 1
ATOM 793 C CA . ILE A 1 94 ? -8.656 4.16 15.18 1 96.25 94 ILE A CA 1
ATOM 794 C C . ILE A 1 94 ? -8.219 3.086 16.172 1 96.25 94 ILE A C 1
ATOM 796 O O . ILE A 1 94 ? -8.531 1.906 15.992 1 96.25 94 ILE A O 1
ATOM 800 N N . SER A 1 95 ? -7.617 3.457 17.234 1 97.69 95 SER A N 1
ATOM 801 C CA . SER A 1 95 ? -7.074 2.529 18.219 1 97.69 95 SER A CA 1
ATOM 802 C C . SER A 1 95 ? -8.188 1.763 18.922 1 97.69 95 SER A C 1
ATOM 804 O O . SER A 1 95 ? -7.93 0.768 19.609 1 97.69 95 SER A O 1
ATOM 806 N N . LYS A 1 96 ? -9.391 2.178 18.703 1 97.69 96 LYS A N 1
ATOM 807 C CA . LYS A 1 96 ? -10.539 1.396 19.156 1 97.69 96 LYS A CA 1
ATOM 808 C C . LYS A 1 96 ? -10.578 0.028 18.484 1 97.69 96 LYS A C 1
ATOM 810 O O . LYS A 1 96 ? -11.07 -0.942 19.062 1 97.69 96 LYS A O 1
ATOM 815 N N . TYR A 1 97 ? -9.992 -0.081 17.297 1 96.69 97 TYR A N 1
ATOM 816 C CA . TYR A 1 97 ? -10.172 -1.283 16.484 1 96.69 97 TYR A CA 1
ATOM 817 C C . TYR A 1 97 ? -8.836 -1.979 16.25 1 96.69 97 TYR A C 1
ATOM 819 O O . TYR A 1 97 ? -8.773 -3.209 16.172 1 96.69 97 TYR A O 1
ATOM 827 N N . LEU A 1 98 ? -7.75 -1.221 16.109 1 95.94 98 LEU A N 1
ATOM 828 C CA . LEU A 1 98 ? -6.453 -1.8 15.781 1 95.94 98 LEU A CA 1
ATOM 829 C C . LEU A 1 98 ? -5.328 -1.063 16.5 1 95.94 98 LEU A C 1
ATOM 831 O O . LEU A 1 98 ? -5.535 0.037 17.016 1 95.94 98 LEU A O 1
ATOM 835 N N . SER A 1 99 ? -4.094 -1.647 16.516 1 96.94 99 SER A N 1
ATOM 836 C CA . SER A 1 99 ? -2.928 -1.041 17.141 1 96.94 99 SER A CA 1
ATOM 837 C C . SER A 1 99 ? -1.993 -0.424 16.109 1 96.94 99 SER A C 1
ATOM 839 O O . SER A 1 99 ? -1.742 -1.019 15.055 1 96.94 99 SER A O 1
ATOM 841 N N . TRP A 1 100 ? -1.608 0.734 16.422 1 95.88 100 TRP A N 1
ATOM 842 C CA . TRP A 1 100 ? -0.567 1.357 15.609 1 95.88 100 TRP A CA 1
ATOM 843 C C . TRP A 1 100 ? 0.794 0.733 15.898 1 95.88 100 TRP A C 1
ATOM 845 O O . TRP A 1 100 ? 1.704 1.408 16.375 1 95.88 100 TRP A O 1
ATOM 855 N N . THR A 1 101 ? 1.003 -0.488 15.445 1 95.56 101 THR A N 1
ATOM 856 C CA . THR A 1 101 ? 2.146 -1.281 15.883 1 95.56 101 THR A CA 1
ATOM 857 C C . THR A 1 101 ? 3.338 -1.068 14.953 1 95.56 101 THR A C 1
ATOM 859 O O . THR A 1 101 ? 4.477 -0.947 15.414 1 95.56 101 THR A O 1
ATOM 862 N N . PHE A 1 102 ? 3.084 -1.085 13.664 1 93.5 102 PHE A N 1
ATOM 863 C CA . PHE A 1 102 ? 4.18 -1.044 12.703 1 93.5 102 PHE A CA 1
ATOM 864 C C . PHE A 1 102 ? 4.078 0.197 11.828 1 93.5 102 PHE A C 1
ATOM 866 O O . PHE A 1 102 ? 3.537 0.139 10.719 1 93.5 102 PHE A O 1
ATOM 873 N N . CYS A 1 103 ? 4.656 1.242 12.344 1 94.06 103 CYS A N 1
ATOM 874 C CA . CYS A 1 103 ? 4.738 2.51 11.625 1 94.06 103 CYS A CA 1
ATOM 875 C C . CYS A 1 103 ? 6.176 2.814 11.219 1 94.06 103 CYS A C 1
ATOM 877 O O . CYS A 1 103 ? 7.086 2.732 12.047 1 94.06 103 CYS A O 1
ATOM 879 N N . SER A 1 104 ? 6.328 3.201 10.039 1 94.25 104 SER A N 1
ATOM 880 C CA . SER A 1 104 ? 7.668 3.463 9.531 1 94.25 104 SER A CA 1
ATOM 881 C C . SER A 1 104 ? 8.383 4.516 10.375 1 94.25 104 SER A C 1
ATOM 883 O O . SER A 1 104 ? 9.586 4.414 10.617 1 94.25 104 SER A O 1
ATOM 885 N N . CYS A 1 105 ? 7.629 5.547 10.828 1 96.25 105 CYS A N 1
ATOM 886 C CA . CYS A 1 105 ? 8.234 6.641 11.578 1 96.25 105 CYS A CA 1
ATOM 887 C C . CYS A 1 105 ? 8.773 6.148 12.914 1 96.25 105 CYS A C 1
ATOM 889 O O . CYS A 1 105 ? 9.672 6.766 13.492 1 96.25 105 CYS A O 1
ATOM 891 N N . MET A 1 106 ? 8.266 5.062 13.352 1 95.44 106 MET A N 1
ATOM 892 C CA . MET A 1 106 ? 8.703 4.496 14.625 1 95.44 106 MET A CA 1
ATOM 893 C C . MET A 1 106 ? 9.852 3.514 14.422 1 95.44 106 MET A C 1
ATOM 895 O O . MET A 1 106 ? 10.766 3.445 15.242 1 95.44 106 MET A O 1
ATOM 899 N N . TYR A 1 107 ? 9.891 2.828 13.289 1 94 107 TYR A N 1
ATOM 900 C CA . TYR A 1 107 ? 10.867 1.767 13.055 1 94 107 TYR A CA 1
ATOM 901 C C . TYR A 1 107 ? 12.078 2.299 12.297 1 94 107 TYR A C 1
ATOM 903 O O . TYR A 1 107 ? 13.141 1.673 12.297 1 94 107 TYR A O 1
ATOM 911 N N . GLY A 1 108 ? 11.906 3.297 11.547 1 94.81 108 GLY A N 1
ATOM 912 C CA . GLY A 1 108 ? 12.984 3.855 10.75 1 94.81 108 GLY A CA 1
ATOM 913 C C . GLY A 1 108 ? 13.148 3.172 9.406 1 94.81 108 GLY A C 1
ATOM 914 O O . GLY A 1 108 ? 14.141 3.387 8.711 1 94.81 108 GLY A O 1
ATOM 915 N N . LYS A 1 109 ? 12.258 2.262 9.086 1 91.69 109 LYS A N 1
ATOM 916 C CA . LYS A 1 109 ? 12.188 1.57 7.801 1 91.69 109 LYS A CA 1
ATOM 917 C C . LYS A 1 109 ? 10.766 1.566 7.258 1 91.69 109 LYS A C 1
ATOM 919 O O . LYS A 1 109 ? 9.797 1.568 8.023 1 91.69 109 LYS A O 1
ATOM 924 N N . ARG A 1 110 ? 10.672 1.602 5.918 1 89.75 110 ARG A N 1
ATOM 925 C CA . ARG A 1 110 ? 9.344 1.61 5.309 1 89.75 110 ARG A CA 1
ATOM 926 C C . ARG A 1 110 ? 9.203 0.479 4.297 1 89.75 110 ARG A C 1
ATOM 928 O O . ARG A 1 110 ? 10.195 -0.053 3.805 1 89.75 110 ARG A O 1
ATOM 935 N N . LYS A 1 111 ? 7.965 0.1 4.059 1 87.88 111 LYS A N 1
ATOM 936 C CA . LYS A 1 111 ? 7.684 -0.785 2.93 1 87.88 111 LYS A CA 1
ATOM 937 C C . LYS A 1 111 ? 8.18 -0.182 1.62 1 87.88 111 LYS A C 1
ATOM 939 O O . LYS A 1 111 ? 8.203 1.041 1.463 1 87.88 111 LYS A O 1
ATOM 944 N N . PRO A 1 112 ? 8.742 -0.901 0.839 1 82.88 112 PRO A N 1
ATOM 945 C CA . PRO A 1 112 ? 8.82 -2.363 0.848 1 82.88 112 PRO A CA 1
ATOM 946 C C . PRO A 1 112 ? 10.141 -2.881 1.399 1 82.88 112 PRO A C 1
ATOM 948 O O . PRO A 1 112 ? 10.602 -3.959 1.011 1 82.88 112 PRO A O 1
ATOM 951 N N . ASP A 1 113 ? 10.859 -2.148 2.172 1 86.19 113 ASP A N 1
ATOM 952 C CA . ASP A 1 113 ? 12.078 -2.666 2.787 1 86.19 113 ASP A CA 1
ATOM 953 C C . ASP A 1 113 ? 11.82 -4.012 3.467 1 86.19 113 ASP A C 1
ATOM 955 O O . ASP A 1 113 ? 10.977 -4.109 4.359 1 86.19 113 ASP A O 1
ATOM 959 N N . PRO A 1 114 ? 12.5 -5.059 3.082 1 85 114 PRO A N 1
ATOM 960 C CA . PRO A 1 114 ? 12.25 -6.387 3.648 1 85 114 PRO A CA 1
ATOM 961 C C . PRO A 1 114 ? 12.484 -6.438 5.16 1 85 114 PRO A C 1
ATOM 963 O O . PRO A 1 114 ? 11.828 -7.215 5.859 1 85 114 PRO A O 1
ATOM 966 N N . ASP A 1 115 ? 13.375 -5.586 5.602 1 87.5 115 ASP A N 1
ATOM 967 C CA . ASP A 1 115 ? 13.648 -5.574 7.035 1 87.5 115 ASP A CA 1
ATOM 968 C C . ASP A 1 115 ? 12.406 -5.148 7.824 1 87.5 115 ASP A C 1
ATOM 970 O O . ASP A 1 115 ? 12.211 -5.578 8.961 1 87.5 115 ASP A O 1
ATOM 974 N N . PHE A 1 116 ? 11.586 -4.34 7.242 1 89.56 116 PHE A N 1
ATOM 975 C CA . PHE A 1 116 ? 10.359 -3.91 7.902 1 89.56 116 PHE A CA 1
ATOM 976 C C . PHE A 1 116 ? 9.367 -5.062 8 1 89.56 116 PHE A C 1
ATOM 978 O O . PHE A 1 116 ? 8.719 -5.246 9.031 1 89.56 116 PHE A O 1
ATOM 985 N N . TYR A 1 117 ? 9.328 -5.895 6.965 1 85.31 117 TYR A N 1
ATOM 986 C CA . TYR A 1 117 ? 8.461 -7.07 6.988 1 85.31 117 TYR A CA 1
ATOM 987 C C . TYR A 1 117 ? 8.961 -8.094 8.008 1 85.31 117 TYR A C 1
ATOM 989 O O . TYR A 1 117 ? 8.156 -8.719 8.703 1 85.31 117 TYR A O 1
ATOM 997 N N . LEU A 1 118 ? 10.242 -8.242 8.016 1 84.75 118 LEU A N 1
ATOM 998 C CA . LEU A 1 118 ? 10.82 -9.18 8.969 1 84.75 118 LEU A CA 1
ATOM 999 C C . LEU A 1 118 ? 10.508 -8.758 10.406 1 84.75 118 LEU A C 1
ATOM 1001 O O . LEU A 1 118 ? 10.227 -9.602 11.258 1 84.75 118 LEU A O 1
ATOM 1005 N N . ALA A 1 119 ? 10.547 -7.445 10.641 1 88.38 119 ALA A N 1
ATOM 1006 C CA . ALA A 1 119 ? 10.227 -6.93 11.969 1 88.38 119 ALA A CA 1
ATOM 1007 C C . ALA A 1 119 ? 8.805 -7.301 12.375 1 88.38 119 ALA A C 1
ATOM 1009 O O . ALA A 1 119 ? 8.547 -7.613 13.539 1 88.38 119 ALA A O 1
ATOM 1010 N N . VAL A 1 120 ? 7.898 -7.277 11.414 1 86.94 120 VAL A N 1
ATOM 1011 C CA . VAL A 1 120 ? 6.504 -7.613 11.672 1 86.94 120 VAL A CA 1
ATOM 1012 C C . VAL A 1 120 ? 6.395 -9.086 12.078 1 86.94 120 VAL A C 1
ATOM 1014 O O . VAL A 1 120 ? 5.762 -9.414 13.078 1 86.94 120 VAL A O 1
ATOM 1017 N N . VAL A 1 121 ? 7.043 -9.93 11.305 1 83.38 121 VAL A N 1
ATOM 1018 C CA . VAL A 1 121 ? 6.98 -11.367 11.539 1 83.38 121 VAL A CA 1
ATOM 1019 C C . VAL A 1 121 ? 7.578 -11.695 12.906 1 83.38 121 VAL A C 1
ATOM 1021 O O . VAL A 1 121 ? 7.016 -12.492 13.664 1 83.38 121 VAL A O 1
ATOM 1024 N N . GLU A 1 122 ? 8.672 -11.047 13.148 1 86.56 122 GLU A N 1
ATOM 1025 C CA . GLU A 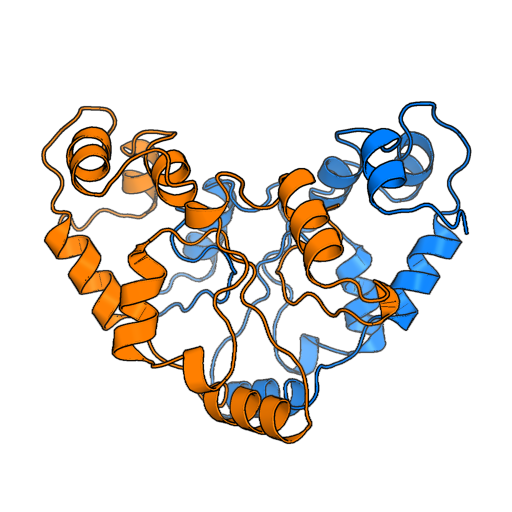1 122 ? 9.359 -11.305 14.414 1 86.56 122 GLU A CA 1
ATOM 1026 C C . GLU A 1 122 ? 8.531 -10.828 15.602 1 86.56 122 GLU A C 1
ATOM 1028 O O . GLU A 1 122 ? 8.516 -11.469 16.656 1 86.56 122 GLU A O 1
ATOM 1033 N N . HIS A 1 123 ? 7.844 -9.758 15.445 1 91.31 123 HIS A N 1
ATOM 1034 C CA . HIS A 1 123 ? 7.055 -9.18 16.516 1 91.31 123 HIS A CA 1
ATOM 1035 C C . HIS A 1 123 ? 5.797 -10 16.797 1 91.31 123 HIS A C 1
ATOM 1037 O O . HIS A 1 123 ? 5.426 -10.211 17.953 1 91.31 123 HIS A O 1
ATOM 1043 N N . LEU A 1 124 ? 5.129 -10.422 15.781 1 89.12 124 LEU A N 1
ATOM 1044 C CA . LEU A 1 124 ? 3.832 -11.07 15.938 1 89.12 124 LEU A CA 1
ATOM 1045 C C . LEU A 1 124 ? 3.998 -12.523 16.375 1 89.12 124 LEU A C 1
ATOM 1047 O O . LEU A 1 124 ? 3.105 -13.094 17 1 89.12 124 LEU A O 1
ATOM 1051 N N . LYS A 1 125 ? 5.062 -13.133 16.125 1 85.94 125 LYS A N 1
ATOM 1052 C CA . LYS A 1 125 ? 5.367 -14.5 16.531 1 85.94 125 LYS A CA 1
ATOM 1053 C C . LYS A 1 125 ? 4.258 -15.461 16.109 1 85.94 125 LYS A C 1
ATOM 1055 O O . LYS A 1 125 ? 3.82 -16.297 16.906 1 85.94 125 LYS A O 1
ATOM 1060 N N . VAL A 1 126 ? 3.605 -15.234 15.047 1 79.56 126 VAL A N 1
ATOM 1061 C CA . VAL A 1 126 ? 2.564 -16.109 14.523 1 79.56 126 VAL A CA 1
ATOM 1062 C C . VAL A 1 126 ? 3.045 -16.766 13.227 1 79.56 126 VAL A C 1
ATOM 1064 O O . VAL A 1 126 ? 4.004 -16.297 12.609 1 79.56 126 VAL A O 1
ATOM 1067 N N . ASP A 1 127 ? 2.377 -17.844 12.945 1 74.12 127 ASP A N 1
ATOM 1068 C CA . ASP A 1 127 ? 2.607 -18.469 11.648 1 74.12 127 ASP A CA 1
ATOM 1069 C C . ASP A 1 127 ? 2.234 -17.516 10.508 1 74.12 127 ASP A C 1
ATOM 1071 O O . ASP A 1 127 ? 1.135 -16.953 10.5 1 74.12 127 ASP A O 1
ATOM 1075 N N . PRO A 1 128 ? 3.191 -17.25 9.641 1 71.69 128 PRO A N 1
ATOM 1076 C CA . PRO A 1 128 ? 2.895 -16.359 8.523 1 71.69 128 PRO A CA 1
ATOM 1077 C C . PRO A 1 128 ? 1.615 -16.75 7.781 1 71.69 128 PRO A C 1
ATOM 1079 O O . PRO A 1 128 ? 0.918 -15.875 7.25 1 71.69 128 PRO A O 1
ATOM 1082 N N . ALA A 1 129 ? 1.282 -17.969 7.816 1 70 129 ALA A N 1
ATOM 1083 C CA . ALA A 1 129 ? 0.083 -18.453 7.133 1 70 129 ALA A CA 1
ATOM 1084 C C . ALA A 1 129 ? -1.181 -17.953 7.832 1 70 129 ALA A C 1
ATOM 1086 O O . ALA A 1 129 ? -2.262 -17.938 7.238 1 70 129 ALA A O 1
ATOM 1087 N N . SER A 1 130 ? -0.971 -17.5 9.039 1 76.38 130 SER A N 1
ATOM 1088 C CA . SER A 1 130 ? -2.115 -17.016 9.812 1 76.38 130 SER A CA 1
ATOM 1089 C C . SER A 1 130 ? -2.223 -15.5 9.758 1 76.38 130 SER A C 1
ATOM 1091 O O . SER A 1 130 ? -3.088 -14.906 10.406 1 76.38 130 SER A O 1
ATOM 1093 N N . CYS A 1 131 ? -1.376 -14.891 8.984 1 77.81 131 CYS A N 1
ATOM 1094 C CA . CYS A 1 131 ? -1.366 -13.438 8.875 1 77.81 131 CYS A CA 1
ATOM 1095 C C . CYS A 1 131 ? -1.905 -12.977 7.527 1 77.81 131 CYS A C 1
ATOM 1097 O O . CYS A 1 131 ? -1.603 -13.586 6.5 1 77.81 131 CYS A O 1
ATOM 1099 N N . ILE A 1 132 ? -2.803 -12.047 7.652 1 75.75 132 ILE A N 1
ATOM 1100 C CA . ILE A 1 132 ? -3.301 -11.43 6.43 1 75.75 132 ILE A CA 1
ATOM 1101 C C . ILE A 1 132 ? -2.752 -10.008 6.305 1 75.75 132 ILE A C 1
ATOM 1103 O O . ILE A 1 132 ? -2.836 -9.219 7.25 1 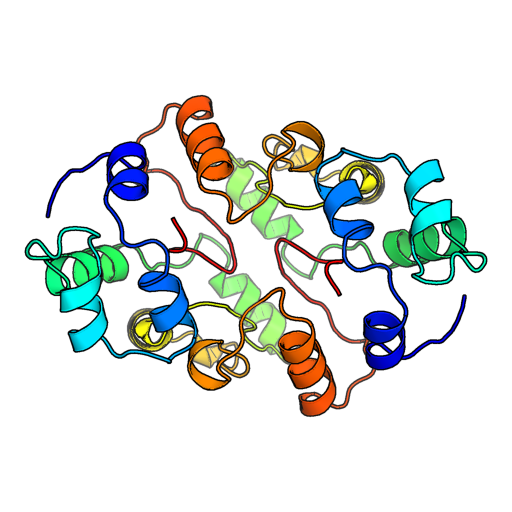75.75 132 ILE A O 1
ATOM 1107 N N . PHE A 1 133 ? -2.1 -9.75 5.262 1 73.94 133 PHE A N 1
ATOM 1108 C CA . PHE A 1 133 ? -1.62 -8.406 4.961 1 73.94 133 PHE A CA 1
ATOM 1109 C C . PHE A 1 133 ? -2.529 -7.719 3.951 1 73.94 133 PHE A C 1
ATOM 1111 O O . PHE A 1 133 ? -2.861 -8.297 2.914 1 73.94 133 PHE A O 1
ATOM 1118 N N . VAL A 1 134 ? -3.102 -6.613 4.457 1 72.44 134 VAL A N 1
ATOM 1119 C CA . VAL A 1 134 ? -3.918 -5.812 3.551 1 72.44 134 VAL A CA 1
ATOM 1120 C C . VAL A 1 134 ? -3.1 -4.637 3.021 1 72.44 134 VAL A C 1
ATOM 1122 O O . VAL A 1 134 ? -2.797 -3.701 3.764 1 72.44 134 VAL A O 1
ATOM 1125 N N . ASP A 1 135 ? -2.352 -4.879 2.055 1 64.88 135 ASP A N 1
ATOM 1126 C CA . ASP A 1 135 ? -1.517 -3.855 1.436 1 64.88 135 ASP A CA 1
ATOM 1127 C C . ASP A 1 135 ? -1.709 -3.832 -0.079 1 64.88 135 ASP A C 1
ATOM 1129 O O . ASP A 1 135 ? -2.311 -4.746 -0.648 1 64.88 135 ASP A O 1
ATOM 1133 N N . ASP A 1 136 ? -1.581 -2.75 -0.724 1 56.69 136 ASP A N 1
ATOM 1134 C CA . ASP A 1 136 ? -1.564 -2.795 -2.184 1 56.69 136 ASP A CA 1
ATOM 1135 C C . ASP A 1 136 ? -0.551 -3.82 -2.689 1 56.69 136 ASP A C 1
ATOM 1137 O O . ASP A 1 136 ? -0.712 -4.375 -3.777 1 56.69 136 ASP A O 1
ATOM 1141 N N . SER A 1 137 ? 0.57 -3.9 -2.049 1 48.47 137 SER A N 1
ATOM 1142 C CA . SER A 1 137 ? 1.586 -4.801 -2.582 1 48.47 137 SER A CA 1
ATOM 1143 C C . SER A 1 137 ? 1.652 -6.098 -1.778 1 48.47 137 SER A C 1
ATOM 1145 O O . SER A 1 137 ? 1.967 -6.078 -0.586 1 48.47 137 SER A O 1
ATOM 1147 N N . LEU A 1 138 ? 0.678 -6.879 -1.919 1 40.34 138 LEU A N 1
ATOM 1148 C CA . LEU A 1 138 ? 0.728 -8.125 -1.164 1 40.34 138 LEU A CA 1
ATOM 1149 C C . LEU A 1 138 ? 2.146 -8.688 -1.13 1 40.34 138 LEU A C 1
ATOM 1151 O O . LEU A 1 138 ? 2.592 -9.195 -0.1 1 40.34 138 LEU A O 1
ATOM 1155 N N . PHE A 1 139 ? 2.631 -9.242 -2.4 1 40.84 139 PHE A N 1
ATOM 1156 C CA . PHE A 1 139 ? 3.721 -10.195 -2.566 1 40.84 139 PHE A CA 1
ATOM 1157 C C . PHE A 1 139 ? 5.07 -9.5 -2.463 1 40.84 139 PHE A C 1
ATOM 1159 O O . PHE A 1 139 ? 6.066 -9.977 -3.014 1 40.84 139 PHE A O 1
ATOM 1166 N N . ALA A 1 140 ? 5.051 -8.305 -2.125 1 35.97 140 ALA A N 1
ATOM 1167 C CA . ALA A 1 140 ? 6.43 -7.836 -2.236 1 35.97 140 ALA A CA 1
ATOM 1168 C C . ALA A 1 140 ? 7.398 -8.828 -1.604 1 35.97 140 ALA A C 1
ATOM 1170 O O . ALA A 1 140 ? 8.461 -9.125 -2.17 1 35.97 140 ALA A O 1
ATOM 1171 N N . TYR A 1 141 ? 7.73 -8.961 -0.25 1 31.22 141 TYR A N 1
ATOM 1172 C CA . TYR A 1 141 ? 8.836 -9.766 0.256 1 31.22 141 TYR A CA 1
ATOM 1173 C C . TYR A 1 141 ? 8.375 -11.188 0.566 1 31.22 141 TYR A C 1
ATOM 1175 O O . TYR A 1 141 ? 7.219 -11.406 0.924 1 31.22 141 TYR A O 1
ATOM 1183 N N . MET B 1 1 ? 7.828 -27.25 -2.561 1 39.81 1 MET B N 1
ATOM 1184 C CA . MET B 1 1 ? 7.551 -25.891 -2.131 1 39.81 1 MET B CA 1
ATOM 1185 C C . MET B 1 1 ? 8.562 -25.422 -1.084 1 39.81 1 MET B C 1
ATOM 1187 O O . MET B 1 1 ? 8.727 -26.078 -0.051 1 39.81 1 MET B O 1
ATOM 1191 N N . VAL B 1 2 ? 9.648 -25.062 -1.515 1 48.78 2 VAL B N 1
ATOM 1192 C CA . VAL B 1 2 ? 10.734 -24.828 -0.574 1 48.78 2 VAL B CA 1
ATOM 1193 C C . VAL B 1 2 ? 10.219 -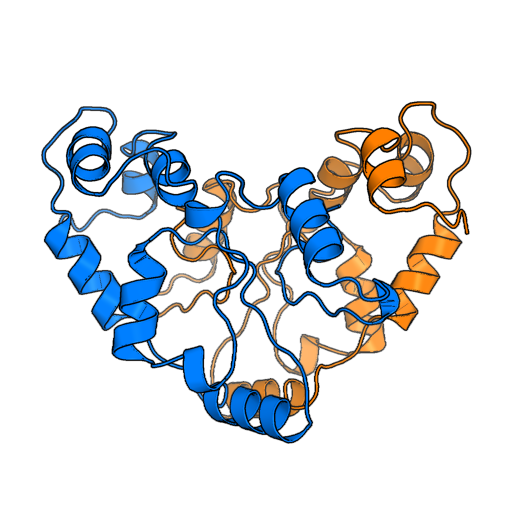24.031 0.625 1 48.78 2 VAL B C 1
ATOM 1195 O O . VAL B 1 2 ? 9.602 -22.984 0.461 1 48.78 2 VAL B O 1
ATOM 1198 N N . ARG B 1 3 ? 9.953 -24.672 1.752 1 65.12 3 ARG B N 1
ATOM 1199 C CA . ARG B 1 3 ? 9.641 -24.188 3.09 1 65.12 3 ARG B CA 1
ATOM 1200 C C . ARG B 1 3 ? 10.719 -23.234 3.596 1 65.12 3 ARG B C 1
ATOM 1202 O O . ARG B 1 3 ? 11.742 -23.672 4.133 1 65.12 3 ARG B O 1
ATOM 1209 N N . MET B 1 4 ? 10.93 -22.281 2.881 1 76.75 4 MET B N 1
ATOM 1210 C CA . MET B 1 4 ? 11.93 -21.344 3.402 1 76.75 4 MET B CA 1
ATOM 1211 C C . MET B 1 4 ? 11.266 -20.25 4.234 1 76.75 4 MET B C 1
ATOM 1213 O O . MET B 1 4 ? 10.094 -19.922 4.027 1 76.75 4 MET B O 1
ATOM 1217 N N . SER B 1 5 ? 12.047 -19.875 5.219 1 75.94 5 SER B N 1
ATOM 1218 C CA . SER B 1 5 ? 11.594 -18.75 6.016 1 75.94 5 SER B CA 1
ATOM 1219 C C . SER B 1 5 ? 11.594 -17.453 5.195 1 75.94 5 SER B C 1
ATOM 1221 O O . SER B 1 5 ? 12.25 -17.375 4.156 1 75.94 5 SER B O 1
ATOM 1223 N N . LEU B 1 6 ? 10.906 -16.547 5.57 1 77.44 6 LEU B N 1
ATOM 1224 C CA . LEU B 1 6 ? 10.891 -15.242 4.914 1 77.44 6 LEU B CA 1
ATOM 1225 C C . LEU B 1 6 ? 12.297 -14.648 4.852 1 77.44 6 LEU B C 1
ATOM 1227 O O . LEU B 1 6 ? 12.688 -14.078 3.828 1 77.44 6 LEU B O 1
ATOM 1231 N N . LYS B 1 7 ? 12.984 -14.797 5.93 1 80.19 7 LYS B N 1
ATOM 1232 C CA . LYS B 1 7 ? 14.352 -14.289 5.969 1 80.19 7 LYS B CA 1
ATOM 1233 C C . LYS B 1 7 ? 15.211 -14.938 4.887 1 80.19 7 LYS B C 1
ATOM 1235 O O . LYS B 1 7 ? 15.953 -14.258 4.184 1 80.19 7 LYS B O 1
ATOM 1240 N N . GLU B 1 8 ? 15.125 -16.203 4.84 1 84.38 8 GLU B N 1
ATOM 1241 C CA . GLU B 1 8 ? 15.883 -16.922 3.824 1 84.38 8 GLU B CA 1
ATOM 1242 C C . GLU B 1 8 ? 15.469 -16.5 2.418 1 84.38 8 GLU B C 1
ATOM 1244 O O . GLU B 1 8 ? 16.312 -16.359 1.534 1 84.38 8 GLU B O 1
ATOM 1249 N N . LEU B 1 9 ? 14.234 -16.344 2.229 1 85.25 9 LEU B N 1
ATOM 1250 C CA . LEU B 1 9 ? 13.734 -15.945 0.922 1 85.25 9 LEU B CA 1
ATOM 1251 C C . LEU B 1 9 ? 14.289 -14.578 0.526 1 85.25 9 LEU B C 1
ATOM 1253 O O . LEU B 1 9 ? 14.727 -14.391 -0.61 1 85.25 9 LEU B O 1
ATOM 1257 N N . ILE B 1 10 ? 14.297 -13.711 1.47 1 83.19 10 ILE B N 1
ATOM 1258 C CA . ILE B 1 10 ? 14.789 -12.359 1.22 1 83.19 10 ILE B CA 1
ATOM 1259 C C . ILE B 1 10 ? 16.266 -12.414 0.819 1 83.19 10 ILE B C 1
ATOM 1261 O O . ILE B 1 10 ? 16.703 -11.664 -0.059 1 83.19 10 ILE B O 1
ATOM 1265 N N . GLU B 1 11 ? 16.953 -13.289 1.369 1 87.38 11 GLU B N 1
ATOM 1266 C CA . GLU B 1 11 ? 18.391 -13.406 1.132 1 87.38 11 GLU B CA 1
ATOM 1267 C C . GLU B 1 11 ? 18.672 -14.047 -0.222 1 87.38 11 GLU B C 1
ATOM 1269 O O . GLU B 1 11 ? 19.641 -13.68 -0.9 1 87.38 11 GLU B O 1
ATOM 1274 N N . CYS B 1 12 ? 17.891 -14.914 -0.591 1 92.56 12 CYS B N 1
ATOM 1275 C CA . CYS B 1 12 ? 18.234 -15.719 -1.756 1 92.56 12 CYS B CA 1
ATOM 1276 C C . CYS B 1 12 ? 17.547 -15.195 -3.01 1 92.56 12 CYS B C 1
ATOM 1278 O O . CYS B 1 12 ? 17.953 -15.516 -4.129 1 92.56 12 CYS B O 1
ATOM 1280 N N . LYS B 1 13 ? 16.562 -14.43 -2.904 1 92.75 13 LYS B N 1
ATOM 1281 C CA . LYS B 1 13 ? 15.812 -13.922 -4.047 1 92.75 13 LYS B CA 1
ATOM 1282 C C . LYS B 1 13 ? 16.625 -12.914 -4.844 1 92.75 13 LYS B C 1
ATOM 1284 O O . LYS B 1 13 ? 17.359 -12.102 -4.266 1 92.75 13 LYS B O 1
ATOM 1289 N N . HIS B 1 14 ? 16.469 -12.984 -6.168 1 94.94 14 HIS B N 1
ATOM 1290 C CA . HIS B 1 14 ? 17.047 -11.938 -7 1 94.94 14 HIS B CA 1
ATOM 1291 C C . HIS B 1 14 ? 16.469 -10.57 -6.645 1 94.94 14 HIS B C 1
ATOM 1293 O O . HIS B 1 14 ? 15.258 -10.422 -6.488 1 94.94 14 HIS B O 1
ATOM 1299 N N . PRO B 1 15 ? 17.266 -9.578 -6.57 1 90.88 15 PRO B N 1
ATOM 1300 C CA . PRO B 1 15 ? 16.812 -8.305 -6.012 1 90.88 15 PRO B CA 1
ATOM 1301 C C . PRO B 1 15 ? 15.789 -7.594 -6.898 1 90.88 15 PRO B C 1
ATOM 1303 O O . PRO B 1 15 ? 14.969 -6.816 -6.398 1 90.88 15 PRO B O 1
ATOM 1306 N N . THR B 1 16 ? 15.758 -7.906 -8.211 1 94 16 THR B N 1
ATOM 1307 C CA . THR B 1 16 ? 14.883 -7.098 -9.047 1 94 16 THR B CA 1
ATOM 1308 C C . THR B 1 16 ? 13.844 -7.973 -9.742 1 94 16 THR B C 1
ATOM 1310 O O . THR B 1 16 ? 12.93 -7.465 -10.398 1 94 16 THR B O 1
ATOM 1313 N N . ALA B 1 17 ? 13.93 -9.242 -9.594 1 94.5 17 ALA B N 1
ATOM 1314 C CA . ALA B 1 17 ? 13.102 -10.148 -10.391 1 94.5 17 ALA B CA 1
ATOM 1315 C C . ALA B 1 17 ? 11.617 -9.859 -10.18 1 94.5 17 ALA B C 1
ATOM 1317 O O . ALA B 1 17 ? 10.867 -9.688 -11.141 1 94.5 17 ALA B O 1
ATOM 1318 N N . TRP B 1 18 ? 11.195 -9.727 -9.008 1 92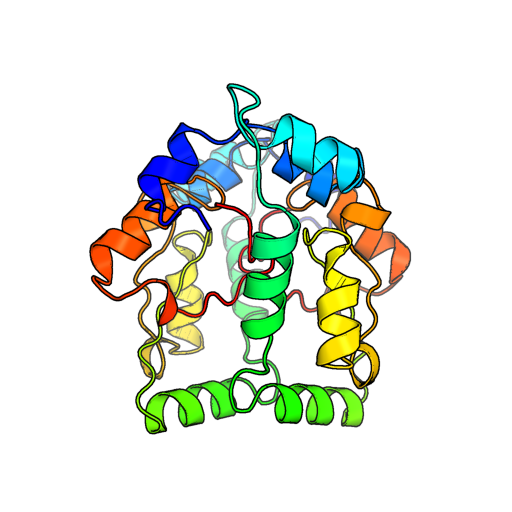.19 18 TRP B N 1
ATOM 1319 C CA . TRP B 1 18 ? 9.781 -9.516 -8.711 1 92.19 18 TRP B CA 1
ATOM 1320 C C . TRP B 1 18 ? 9.336 -8.125 -9.164 1 92.19 18 TRP B C 1
ATOM 1322 O O . TRP B 1 18 ? 8.227 -7.961 -9.68 1 92.19 18 TRP B O 1
ATOM 1332 N N . LEU B 1 19 ? 10.203 -7.223 -8.906 1 91.75 19 LEU B N 1
ATOM 1333 C CA . LEU B 1 19 ? 9.906 -5.852 -9.312 1 91.75 19 LEU B CA 1
ATOM 1334 C C . LEU B 1 19 ? 9.664 -5.773 -10.812 1 91.75 19 LEU B C 1
ATOM 1336 O O . LEU B 1 19 ? 8.711 -5.129 -11.258 1 91.75 19 LEU B O 1
ATOM 1340 N N . GLU B 1 20 ? 10.508 -6.391 -11.562 1 95.88 20 GLU B N 1
ATOM 1341 C CA . GLU B 1 20 ? 10.359 -6.43 -13.016 1 95.88 20 GLU B CA 1
ATOM 1342 C C . GLU B 1 20 ? 9.07 -7.141 -13.422 1 95.88 20 GLU B C 1
ATOM 1344 O O . GLU B 1 20 ? 8.422 -6.746 -14.391 1 95.88 20 GLU B O 1
ATOM 1349 N N . PHE B 1 21 ? 8.68 -8.148 -12.641 1 95.75 21 PHE B N 1
ATOM 1350 C CA . PHE B 1 21 ? 7.441 -8.883 -12.875 1 95.75 21 PHE B CA 1
ATOM 1351 C C . PHE B 1 21 ? 6.234 -8.008 -12.562 1 95.75 21 PHE B C 1
ATOM 1353 O O . PHE B 1 21 ? 5.289 -7.938 -13.352 1 95.75 21 PHE B O 1
ATOM 1360 N N . GLU B 1 22 ? 6.293 -7.246 -11.508 1 93.62 22 GLU B N 1
ATOM 1361 C CA . GLU B 1 22 ? 5.238 -6.309 -11.133 1 93.62 22 GLU B CA 1
ATOM 1362 C C . GLU B 1 22 ? 5.039 -5.242 -12.203 1 93.62 22 GLU B C 1
ATOM 1364 O O . GLU B 1 22 ? 3.912 -4.812 -12.453 1 93.62 22 GLU B O 1
ATOM 1369 N N . ASN B 1 23 ? 6.129 -4.891 -12.852 1 95.44 23 ASN B N 1
ATOM 1370 C CA . ASN B 1 23 ? 6.066 -3.805 -13.82 1 95.44 23 ASN B CA 1
ATOM 1371 C C . ASN B 1 23 ? 5.766 -4.324 -15.227 1 95.44 23 ASN B C 1
ATOM 1373 O O . ASN B 1 23 ? 5.699 -3.545 -16.172 1 95.44 23 ASN B O 1
ATOM 1377 N N . GLY B 1 24 ? 5.676 -5.617 -15.32 1 97.19 24 GLY B N 1
ATOM 1378 C CA . GLY B 1 24 ? 5.367 -6.211 -16.609 1 97.19 24 GLY B CA 1
ATOM 1379 C C . GLY B 1 24 ? 6.562 -6.262 -17.547 1 97.19 24 GLY B C 1
ATOM 1380 O O . GLY B 1 24 ? 6.406 -6.473 -18.75 1 97.19 24 GLY B O 1
ATOM 1381 N N . VAL B 1 25 ? 7.703 -6.051 -17.031 1 97.19 25 VAL B N 1
ATOM 1382 C CA . VAL B 1 25 ? 8.93 -6.059 -17.812 1 97.19 25 VAL B CA 1
ATOM 1383 C C . VAL B 1 25 ? 9.297 -7.492 -18.188 1 97.19 25 VAL B C 1
ATOM 1385 O O . VAL B 1 25 ? 9.852 -7.738 -19.266 1 97.19 25 VAL B O 1
ATOM 1388 N N . ILE B 1 26 ? 9.008 -8.461 -17.344 1 97.5 26 ILE B N 1
ATOM 1389 C CA . ILE B 1 26 ? 9.258 -9.867 -17.609 1 97.5 26 ILE B CA 1
ATOM 1390 C C . ILE B 1 26 ? 7.973 -10.672 -17.422 1 97.5 26 ILE B C 1
ATOM 1392 O O . ILE B 1 26 ? 7.074 -10.242 -16.703 1 97.5 26 ILE B O 1
ATOM 1396 N N . ASP B 1 27 ? 7.887 -11.82 -18.094 1 97.56 27 ASP B N 1
ATOM 1397 C CA . ASP B 1 27 ? 6.73 -12.695 -17.953 1 97.56 27 ASP B CA 1
ATOM 1398 C C . ASP B 1 27 ? 7.016 -13.82 -16.969 1 97.56 27 ASP B C 1
ATOM 1400 O O . ASP B 1 27 ? 8.07 -13.844 -16.328 1 97.56 27 ASP B O 1
ATOM 1404 N N . GLU B 1 28 ? 6.141 -14.742 -16.828 1 97.12 28 GLU B N 1
ATOM 1405 C CA . GLU B 1 28 ? 6.25 -15.805 -15.836 1 97.12 28 GLU B CA 1
ATOM 1406 C C . GLU B 1 28 ? 7.465 -16.688 -16.109 1 97.12 28 GLU B C 1
ATOM 1408 O O . GLU B 1 28 ? 8.164 -17.094 -15.172 1 97.12 28 GLU B O 1
ATOM 1413 N N . ASP B 1 29 ? 7.652 -16.969 -17.359 1 97.44 29 ASP B N 1
ATOM 1414 C CA . ASP B 1 29 ? 8.789 -17.828 -17.703 1 97.44 29 ASP B CA 1
ATOM 1415 C C . ASP B 1 29 ? 10.109 -17.172 -17.297 1 97.44 29 ASP B C 1
ATOM 1417 O O . ASP B 1 29 ? 10.977 -17.812 -16.703 1 97.44 29 ASP B O 1
ATOM 1421 N N . GLU B 1 30 ? 10.219 -15.938 -17.625 1 97.94 30 GLU B N 1
ATOM 1422 C CA . GLU B 1 30 ? 11.422 -15.195 -17.266 1 97.94 30 GLU B CA 1
ATOM 1423 C C . GLU B 1 30 ? 11.57 -15.07 -15.75 1 97.94 30 GLU B C 1
ATOM 1425 O O . GLU B 1 30 ? 12.672 -15.164 -15.211 1 97.94 30 GLU B O 1
ATOM 1430 N N . LEU B 1 31 ? 10.445 -14.852 -15.055 1 97.38 31 LEU B N 1
ATOM 1431 C CA . LEU B 1 31 ? 10.477 -14.812 -13.594 1 97.38 31 LEU B CA 1
ATOM 1432 C C . LEU B 1 31 ? 11 -16.125 -13.023 1 97.38 31 LEU B C 1
ATOM 1434 O O . LEU B 1 31 ? 11.867 -16.141 -12.148 1 97.38 31 LEU B O 1
ATOM 1438 N N . GLU B 1 32 ? 10.445 -17.172 -13.539 1 96.88 32 GLU B N 1
ATOM 1439 C CA . GLU B 1 32 ? 10.836 -18.484 -13.047 1 96.88 32 GLU B CA 1
ATOM 1440 C C . GLU B 1 32 ? 12.344 -18.688 -13.148 1 96.88 32 GLU B C 1
ATOM 1442 O O . GLU B 1 32 ? 12.961 -19.219 -12.227 1 96.88 32 GLU B O 1
ATOM 1447 N N . GLY B 1 33 ? 12.914 -18.234 -14.203 1 97.19 33 GLY B N 1
ATOM 1448 C CA . GLY B 1 33 ? 14.336 -18.406 -14.43 1 97.19 33 GLY B CA 1
ATOM 1449 C C . GLY B 1 33 ? 15.195 -17.438 -13.648 1 97.19 33 GLY B C 1
ATOM 1450 O O . GLY B 1 33 ? 16.375 -17.688 -13.406 1 97.19 33 GLY B O 1
ATOM 1451 N N . LYS B 1 34 ? 14.586 -16.359 -13.156 1 96.75 34 LYS B N 1
ATOM 1452 C CA . LYS B 1 34 ? 15.352 -15.266 -12.57 1 96.75 34 LYS B CA 1
ATOM 1453 C C . LYS B 1 34 ? 15.008 -15.07 -11.102 1 96.75 34 LYS B C 1
ATOM 1455 O O . LYS B 1 34 ? 15.609 -14.234 -10.422 1 96.75 34 LYS B O 1
ATOM 1460 N N . PHE B 1 35 ? 14.219 -15.867 -10.555 1 95.81 35 PHE B N 1
ATOM 1461 C CA . PHE B 1 35 ? 13.664 -15.602 -9.234 1 95.81 35 PHE B CA 1
ATOM 1462 C C . PHE B 1 35 ? 14.758 -15.602 -8.172 1 95.81 35 PHE B C 1
ATOM 1464 O O . PHE B 1 35 ? 14.812 -14.703 -7.336 1 95.81 35 PHE B O 1
ATOM 1471 N N . PHE B 1 36 ? 15.594 -16.578 -8.25 1 95.88 36 PHE B N 1
ATOM 1472 C CA . PHE B 1 36 ? 16.672 -16.656 -7.273 1 95.88 36 PHE B CA 1
ATOM 1473 C C . PHE B 1 36 ? 17.969 -16.109 -7.852 1 95.88 36 PHE B C 1
ATOM 1475 O O . PHE B 1 36 ? 18.25 -16.297 -9.039 1 95.88 36 PHE B O 1
ATOM 1482 N N . LYS B 1 37 ? 18.766 -15.578 -6.93 1 95.62 37 LYS B N 1
ATOM 1483 C CA . LYS B 1 37 ? 20.047 -15 -7.32 1 95.62 37 LYS B CA 1
ATOM 1484 C C . LYS B 1 37 ? 20.938 -16.047 -7.996 1 95.62 37 LYS B C 1
ATOM 1486 O O . LYS B 1 37 ? 21.672 -15.727 -8.945 1 95.62 37 LYS B O 1
ATOM 1491 N N . ASP B 1 38 ? 20.906 -17.219 -7.5 1 95.88 38 ASP B N 1
ATOM 1492 C CA . ASP B 1 38 ? 21.797 -18.266 -8.008 1 95.88 38 ASP B CA 1
ATOM 1493 C C . ASP B 1 38 ? 21.125 -19.047 -9.125 1 95.88 38 ASP B C 1
ATOM 1495 O O . ASP B 1 38 ? 21.656 -20.062 -9.578 1 95.88 38 ASP B O 1
ATOM 1499 N N . ARG B 1 39 ? 19.953 -18.672 -9.578 1 95.31 39 ARG B N 1
ATOM 1500 C CA . ARG B 1 39 ? 19.203 -19.219 -10.711 1 95.31 39 ARG B CA 1
ATOM 1501 C C . ARG B 1 39 ? 18.828 -20.672 -10.469 1 95.31 39 ARG B C 1
ATOM 1503 O O . ARG B 1 39 ? 18.656 -21.438 -11.414 1 95.31 39 ARG B O 1
ATOM 1510 N N . ARG B 1 40 ? 18.812 -21.109 -9.188 1 94.88 40 ARG B N 1
ATOM 1511 C CA . ARG B 1 40 ? 18.328 -22.453 -8.898 1 94.88 40 ARG B CA 1
ATOM 1512 C C . ARG B 1 40 ? 16.875 -22.609 -9.328 1 94.88 40 ARG B C 1
ATOM 1514 O O . ARG B 1 40 ? 16.156 -21.625 -9.531 1 94.88 40 ARG B O 1
ATOM 1521 N N . PRO B 1 41 ? 16.469 -23.859 -9.516 1 94 41 PRO B N 1
ATOM 1522 C CA . PRO B 1 41 ? 15.078 -24.062 -9.93 1 94 41 PRO B CA 1
ATOM 1523 C C . PRO B 1 41 ? 14.078 -23.453 -8.945 1 94 41 PRO B C 1
ATOM 1525 O O . PRO B 1 41 ? 14.297 -23.5 -7.73 1 94 41 PRO B O 1
ATOM 1528 N N . PHE B 1 42 ? 13.094 -22.859 -9.539 1 92.75 42 PHE B N 1
ATOM 1529 C CA . PHE B 1 42 ? 12.016 -22.219 -8.797 1 92.75 42 PHE B CA 1
ATOM 1530 C C . PHE B 1 42 ? 10.664 -22.828 -9.164 1 92.75 42 PHE B C 1
ATOM 1532 O O . PHE B 1 42 ? 10.328 -22.922 -10.344 1 92.75 42 PHE B O 1
ATOM 1539 N N . ASP B 1 43 ? 9.961 -23.312 -8.18 1 92.81 43 ASP B N 1
ATOM 1540 C CA . ASP B 1 43 ? 8.641 -23.891 -8.406 1 92.81 43 ASP B CA 1
ATOM 1541 C C . ASP B 1 43 ? 7.578 -22.812 -8.531 1 92.81 43 ASP B C 1
ATOM 1543 O O . ASP B 1 43 ? 6.77 -22.609 -7.625 1 92.81 43 ASP B O 1
ATOM 1547 N N . LEU B 1 44 ? 7.477 -22.266 -9.695 1 94.38 44 LEU B N 1
ATOM 1548 C CA . LEU B 1 44 ? 6.562 -21.156 -9.945 1 94.38 44 LEU B CA 1
ATOM 1549 C C . LEU B 1 44 ? 5.113 -21.609 -9.852 1 94.38 44 LEU B C 1
ATOM 1551 O O . LEU B 1 44 ? 4.27 -20.906 -9.289 1 94.38 44 LEU B O 1
ATOM 1555 N N . GLN B 1 45 ? 4.867 -22.75 -10.352 1 94.44 45 GLN B N 1
ATOM 1556 C CA . GLN B 1 45 ? 3.5 -23.25 -10.305 1 94.44 45 GLN B CA 1
ATOM 1557 C C . GLN B 1 45 ? 3.055 -23.484 -8.867 1 94.44 45 GLN B C 1
ATOM 1559 O O . GLN B 1 45 ? 1.907 -23.203 -8.508 1 94.44 45 GLN B O 1
ATOM 1564 N N . GLY B 1 46 ? 3.949 -24 -8.078 1 92.19 46 GLY B N 1
ATOM 1565 C CA . GLY B 1 46 ? 3.656 -24.156 -6.66 1 92.19 46 GLY B CA 1
ATOM 1566 C C . GLY B 1 46 ? 3.352 -22.844 -5.965 1 92.19 46 GLY B C 1
ATOM 1567 O O . GLY B 1 46 ? 2.406 -22.75 -5.18 1 92.19 46 GLY B O 1
ATOM 1568 N N . LEU B 1 47 ? 4.137 -21.844 -6.324 1 90.12 47 LEU B N 1
ATOM 1569 C CA . LEU B 1 47 ? 3.887 -20.516 -5.75 1 90.12 47 LEU B CA 1
ATOM 1570 C C . LEU B 1 47 ? 2.537 -19.984 -6.203 1 90.12 47 LEU B C 1
ATOM 1572 O O . LEU B 1 47 ? 1.755 -19.484 -5.391 1 90.12 47 LEU B O 1
ATOM 1576 N N . LYS B 1 48 ? 2.279 -20.078 -7.395 1 92.06 48 LYS B N 1
ATOM 1577 C CA . LYS B 1 48 ? 1.012 -19.594 -7.938 1 92.06 48 LYS B CA 1
ATOM 1578 C C . LYS B 1 48 ? -0.171 -20.297 -7.266 1 92.06 48 LYS B C 1
ATOM 1580 O O . LYS B 1 48 ? -1.168 -19.641 -6.934 1 92.06 48 LYS B O 1
ATOM 1585 N N . ASN B 1 49 ? -0.073 -21.594 -7.059 1 92.31 49 ASN B N 1
ATOM 1586 C CA . ASN B 1 49 ? -1.129 -22.344 -6.395 1 92.31 49 ASN B CA 1
ATOM 1587 C C . ASN B 1 49 ? -1.312 -21.906 -4.949 1 92.31 49 ASN B C 1
ATOM 1589 O O . ASN B 1 49 ? -2.441 -21.797 -4.461 1 92.31 49 ASN B O 1
ATOM 1593 N N . CYS B 1 50 ? -0.202 -21.703 -4.332 1 87.06 50 CYS B N 1
ATOM 1594 C CA . CYS B 1 50 ? -0.256 -21.203 -2.963 1 87.06 50 CYS B CA 1
ATOM 1595 C C . CYS B 1 50 ? -0.964 -19.859 -2.9 1 87.06 50 CYS B C 1
ATOM 1597 O O . CYS B 1 50 ? -1.835 -19.641 -2.055 1 87.06 50 CYS B O 1
ATOM 1599 N N . MET B 1 51 ? -0.608 -19.016 -3.852 1 88.5 51 MET B N 1
ATOM 1600 C CA . MET B 1 51 ? -1.239 -17.688 -3.887 1 88.5 51 MET B CA 1
ATOM 1601 C C . MET B 1 51 ? -2.738 -17.812 -4.137 1 88.5 51 MET B C 1
ATOM 1603 O O . MET B 1 51 ? -3.543 -17.219 -3.412 1 88.5 51 MET B O 1
ATOM 1607 N N . ARG B 1 52 ? -3.105 -18.609 -5.059 1 92 52 ARG B N 1
ATOM 1608 C CA . ARG B 1 52 ? -4.508 -18.797 -5.414 1 92 52 ARG B CA 1
ATOM 1609 C C . ARG B 1 52 ? -5.32 -19.266 -4.211 1 92 52 ARG B C 1
ATOM 1611 O O . ARG B 1 52 ? -6.418 -18.766 -3.967 1 92 52 ARG B O 1
ATOM 1618 N N . ARG B 1 53 ? -4.785 -20.141 -3.447 1 90.12 53 ARG B N 1
ATOM 1619 C CA . ARG B 1 53 ? -5.469 -20.672 -2.275 1 90.12 53 ARG B CA 1
ATOM 1620 C C . ARG B 1 53 ? -5.645 -19.609 -1.205 1 90.12 53 ARG B C 1
ATOM 1622 O O . ARG B 1 53 ? -6.609 -19.641 -0.439 1 90.12 53 ARG B O 1
ATOM 1629 N N . GLY B 1 54 ? -4.738 -18.672 -1.246 1 85.75 54 GLY B N 1
ATOM 1630 C CA . GLY B 1 54 ? -4.758 -17.641 -0.208 1 85.75 54 GLY B CA 1
ATOM 1631 C C . GLY B 1 54 ? -5.684 -16.484 -0.524 1 85.75 54 GLY B C 1
ATOM 1632 O O . GLY B 1 54 ? -6.055 -15.719 0.368 1 85.75 54 GLY B O 1
ATOM 1633 N N . TYR B 1 55 ? -6.125 -16.391 -1.784 1 88.88 55 TYR B N 1
ATOM 1634 C CA . TYR B 1 55 ? -6.996 -15.289 -2.164 1 88.88 55 TYR B CA 1
ATOM 1635 C C . TYR B 1 55 ? -8.414 -15.5 -1.634 1 88.88 55 TYR B C 1
ATOM 1637 O O . TYR B 1 55 ? -9.023 -16.547 -1.876 1 88.88 55 TYR B O 1
ATOM 1645 N N . SER B 1 56 ? -8.898 -14.617 -0.843 1 90.12 56 SER B N 1
ATOM 1646 C CA . SER B 1 56 ? -10.258 -14.602 -0.324 1 90.12 56 SER B CA 1
ATOM 1647 C C . SER B 1 56 ? -10.664 -13.203 0.12 1 90.12 56 SER B C 1
ATOM 1649 O O . SER B 1 56 ? -9.812 -12.336 0.325 1 90.12 56 SER B O 1
ATOM 1651 N N . TYR B 1 57 ? -11.953 -13.023 0.245 1 90.19 57 TYR B N 1
ATOM 1652 C CA . TYR B 1 57 ? -12.414 -11.797 0.883 1 90.19 57 TYR B CA 1
ATOM 1653 C C . TYR B 1 57 ? -12.219 -11.859 2.393 1 90.19 57 TYR B C 1
ATOM 1655 O O . TYR B 1 57 ? -12.508 -12.883 3.021 1 90.19 57 TYR B O 1
ATOM 1663 N N . ILE B 1 58 ? -11.68 -10.781 2.883 1 84.94 58 ILE B N 1
ATOM 1664 C CA . ILE B 1 58 ? -11.781 -10.594 4.324 1 84.94 58 ILE B CA 1
ATOM 1665 C C . ILE B 1 58 ? -13.25 -10.43 4.719 1 84.94 58 ILE B C 1
ATOM 1667 O O . ILE B 1 58 ? -14.023 -9.797 3.996 1 84.94 58 ILE B O 1
ATOM 1671 N N . ASP B 1 59 ? -13.547 -10.938 5.816 1 88.06 59 ASP B N 1
ATOM 1672 C CA . ASP B 1 59 ? -14.93 -10.852 6.285 1 88.06 59 ASP B CA 1
ATOM 1673 C C . ASP B 1 59 ? -15.445 -9.414 6.223 1 88.06 59 ASP B C 1
ATOM 1675 O O . ASP B 1 59 ? -14.781 -8.492 6.699 1 88.06 59 ASP B O 1
ATOM 1679 N N . GLY B 1 60 ? -16.562 -9.234 5.516 1 91.31 60 GLY B N 1
ATOM 1680 C CA . GLY B 1 60 ? -17.219 -7.938 5.469 1 91.31 60 GLY B CA 1
ATOM 1681 C C . GLY B 1 60 ? -16.766 -7.086 4.293 1 91.31 60 GLY B C 1
ATOM 1682 O O . GLY B 1 60 ? -17.438 -6.113 3.939 1 91.31 60 GLY B O 1
ATOM 1683 N N . VAL B 1 61 ? -15.727 -7.426 3.578 1 91.06 61 VAL B N 1
ATOM 1684 C CA . VAL B 1 61 ? -15.18 -6.582 2.521 1 91.06 61 VAL B CA 1
ATOM 1685 C C . VAL B 1 61 ? -16.078 -6.637 1.293 1 91.06 61 VAL B C 1
ATOM 1687 O O . VAL B 1 61 ? -16.344 -5.609 0.662 1 91.06 61 VAL B O 1
ATOM 1690 N N . GLU B 1 62 ? -16.531 -7.82 0.991 1 93.69 62 GLU B N 1
ATOM 1691 C CA . GLU B 1 62 ? -17.391 -7.914 -0.184 1 93.69 62 GLU B CA 1
ATOM 1692 C C . GLU B 1 62 ? -18.656 -7.082 -0.007 1 93.69 62 GLU B C 1
ATOM 1694 O O . GLU B 1 62 ? -19.078 -6.379 -0.927 1 93.69 62 GLU B O 1
ATOM 1699 N N . GLN B 1 63 ? -19.219 -7.164 1.167 1 95.12 63 GLN B N 1
ATOM 1700 C CA . GLN B 1 63 ? -20.391 -6.359 1.446 1 95.12 63 GLN B CA 1
ATOM 1701 C C . GLN B 1 63 ? -20.078 -4.867 1.36 1 95.12 63 GLN B C 1
ATOM 1703 O O . GLN B 1 63 ? -20.875 -4.086 0.842 1 95.12 63 GLN B O 1
ATOM 1708 N N . LEU B 1 64 ? -18.969 -4.512 1.855 1 93.06 64 LEU B N 1
ATOM 1709 C CA . LEU B 1 64 ? -18.531 -3.117 1.772 1 93.06 64 LEU B CA 1
ATOM 1710 C C . LEU B 1 64 ? -18.438 -2.666 0.32 1 93.06 64 LEU B C 1
ATOM 1712 O O . LEU B 1 64 ? -18.922 -1.594 -0.039 1 93.06 64 LEU B O 1
ATOM 1716 N N . LEU B 1 65 ? -17.828 -3.471 -0.524 1 94.5 65 LEU B N 1
ATOM 1717 C CA . LEU B 1 65 ? -17.672 -3.152 -1.94 1 94.5 65 LEU B CA 1
ATOM 1718 C C . LEU B 1 65 ? -19.031 -3.027 -2.617 1 94.5 65 LEU B C 1
ATOM 1720 O O . LEU B 1 65 ? -19.25 -2.121 -3.426 1 94.5 65 LEU B O 1
ATOM 1724 N N . LEU B 1 66 ? -19.891 -3.908 -2.254 1 96.94 66 LEU B N 1
ATOM 1725 C CA . LEU B 1 66 ? -21.25 -3.863 -2.795 1 96.94 66 LEU B CA 1
ATOM 1726 C C . LEU B 1 66 ? -21.953 -2.57 -2.396 1 96.94 66 LEU B C 1
ATOM 1728 O O . LEU B 1 66 ? -22.547 -1.903 -3.238 1 96.94 66 LEU B O 1
ATOM 1732 N N . ASP B 1 67 ? -21.844 -2.238 -1.141 1 95.94 67 ASP B N 1
ATOM 1733 C CA . ASP B 1 67 ? -22.469 -1.018 -0.644 1 95.94 67 ASP B CA 1
ATOM 1734 C C . ASP B 1 67 ? -21.922 0.214 -1.357 1 95.94 67 ASP B C 1
ATOM 1736 O O . ASP B 1 67 ? -22.672 1.109 -1.736 1 95.94 67 ASP B O 1
ATOM 1740 N N . LEU B 1 68 ? -20.656 0.294 -1.533 1 94.62 68 LEU B N 1
ATOM 1741 C CA . LEU B 1 68 ? -20.047 1.429 -2.209 1 94.62 68 LEU B CA 1
ATOM 1742 C C . LEU B 1 68 ? -20.516 1.522 -3.656 1 94.62 68 LEU B C 1
ATOM 1744 O O . LEU B 1 68 ? -20.797 2.615 -4.152 1 94.62 68 LEU B O 1
ATOM 1748 N N . LYS B 1 69 ? -20.562 0.382 -4.277 1 96.44 69 LYS B N 1
ATOM 1749 C CA . LYS B 1 69 ? -21.047 0.355 -5.652 1 96.44 69 LYS B CA 1
ATOM 1750 C C . LYS B 1 69 ? -22.5 0.838 -5.734 1 96.44 69 LYS B C 1
ATOM 1752 O O . LYS B 1 69 ? -22.828 1.646 -6.598 1 96.44 69 LYS B O 1
ATOM 1757 N N . GLN B 1 70 ? -23.25 0.423 -4.812 1 96.62 70 GLN B N 1
ATOM 1758 C CA . GLN B 1 70 ? -24.672 0.784 -4.793 1 96.62 70 GLN B CA 1
ATOM 1759 C C . GLN B 1 70 ? -24.859 2.264 -4.465 1 96.62 70 GLN B C 1
ATOM 1761 O O . GLN B 1 70 ? -25.875 2.863 -4.832 1 96.62 70 GLN B O 1
ATOM 1766 N N . ASN B 1 71 ? -23.922 2.865 -3.832 1 94.56 71 ASN B N 1
ATOM 1767 C CA . ASN B 1 71 ? -23.969 4.293 -3.535 1 94.56 71 ASN B CA 1
ATOM 1768 C C . ASN B 1 71 ? -23.266 5.109 -4.617 1 94.56 71 ASN B C 1
ATOM 1770 O O . ASN B 1 71 ? -22.875 6.258 -4.383 1 94.56 71 ASN B O 1
ATOM 1774 N N . ASN B 1 72 ? -22.859 4.496 -5.719 1 93.44 72 ASN B N 1
ATOM 1775 C CA . ASN B 1 72 ? -22.422 5.117 -6.965 1 93.44 72 ASN B CA 1
ATOM 1776 C C . ASN B 1 72 ? -20.984 5.617 -6.867 1 93.44 72 ASN B C 1
ATOM 1778 O O . ASN B 1 72 ? -20.641 6.648 -7.453 1 93.44 72 ASN B O 1
ATOM 1782 N N . TYR B 1 73 ? -20.234 4.996 -6.02 1 92 73 TYR B N 1
ATOM 1783 C CA . TYR B 1 73 ? -18.797 5.25 -6.059 1 92 73 TYR B CA 1
ATOM 1784 C C . TYR B 1 73 ? -18.156 4.562 -7.258 1 92 73 TYR B C 1
ATOM 1786 O O . TYR B 1 73 ? -18.391 3.375 -7.5 1 92 73 TYR B O 1
ATOM 1794 N N . GLU B 1 74 ? -17.391 5.352 -7.996 1 94.12 74 GLU B N 1
ATOM 1795 C CA . GLU B 1 74 ? -16.516 4.746 -8.992 1 94.12 74 GLU B CA 1
ATOM 1796 C C . GLU B 1 74 ? -15.227 4.234 -8.359 1 94.12 74 GLU B C 1
ATOM 1798 O O . GLU B 1 74 ? -14.523 4.98 -7.676 1 94.12 74 GLU B O 1
ATOM 1803 N N . MET B 1 75 ? -15.031 2.988 -8.547 1 93.5 75 MET B N 1
ATOM 1804 C CA . MET B 1 75 ? -13.891 2.389 -7.859 1 93.5 75 MET B CA 1
ATOM 1805 C C . MET B 1 75 ? -12.914 1.781 -8.859 1 93.5 75 MET B C 1
ATOM 1807 O O . MET B 1 75 ? -13.328 1.15 -9.836 1 93.5 75 MET B O 1
ATOM 1811 N N . HIS B 1 76 ? -11.578 2.031 -8.617 1 93.69 76 HIS B N 1
ATOM 1812 C CA . HIS B 1 76 ? -10.484 1.524 -9.445 1 93.69 76 HIS B CA 1
ATOM 1813 C C . HIS B 1 76 ? -9.383 0.914 -8.586 1 93.69 76 HIS B C 1
ATOM 1815 O O . HIS B 1 76 ? -9.039 1.453 -7.531 1 93.69 76 HIS B O 1
ATOM 1821 N N . ALA B 1 77 ? -8.914 -0.188 -9.062 1 92.19 77 ALA B N 1
ATOM 1822 C CA . ALA B 1 77 ? -7.684 -0.688 -8.453 1 92.19 77 ALA B CA 1
ATOM 1823 C C . ALA B 1 77 ? -6.484 0.17 -8.844 1 92.19 77 ALA B C 1
ATOM 1825 O O . ALA B 1 77 ? -6.34 0.55 -10.008 1 92.19 77 ALA B O 1
ATOM 1826 N N . PHE B 1 78 ? -5.707 0.597 -7.984 1 90.44 78 PHE B N 1
ATOM 1827 C CA . PHE B 1 78 ? -4.398 1.228 -8.102 1 90.44 78 PHE B CA 1
ATOM 1828 C C . PHE B 1 78 ? -3.34 0.414 -7.363 1 90.44 78 PHE B C 1
ATOM 1830 O O . PHE B 1 78 ? -3.162 0.567 -6.156 1 90.44 78 PHE B O 1
ATOM 1837 N N . THR B 1 79 ? -2.67 -0.526 -8.117 1 90.62 79 THR B N 1
ATOM 1838 C CA . THR B 1 79 ? -1.942 -1.6 -7.449 1 90.62 79 THR B CA 1
ATOM 1839 C C . THR B 1 79 ? -0.624 -1.884 -8.164 1 90.62 79 THR B C 1
ATOM 1841 O O . THR B 1 79 ? -0.534 -1.76 -9.391 1 90.62 79 THR B O 1
ATOM 1844 N N . ASN B 1 80 ? 0.38 -2.295 -7.379 1 90.12 80 ASN B N 1
ATOM 1845 C CA . ASN B 1 80 ? 1.651 -2.771 -7.914 1 90.12 80 ASN B CA 1
ATOM 1846 C C . ASN B 1 80 ? 1.593 -4.258 -8.258 1 90.12 80 ASN B C 1
ATOM 1848 O O . ASN B 1 80 ? 2.594 -4.844 -8.672 1 90.12 80 ASN B O 1
ATOM 1852 N N . TYR B 1 81 ? 0.481 -4.891 -8.156 1 90.56 81 TYR B N 1
ATOM 1853 C CA . TYR B 1 81 ? 0.368 -6.332 -8.32 1 90.56 81 TYR B CA 1
ATOM 1854 C C . TYR B 1 81 ? 0.62 -6.734 -9.773 1 90.56 81 TYR B C 1
ATOM 1856 O O . TYR B 1 81 ? 0.195 -6.039 -10.695 1 90.56 81 TYR B O 1
ATOM 1864 N N . PRO B 1 82 ? 1.357 -7.824 -9.906 1 93.81 82 PRO B N 1
ATOM 1865 C CA . PRO B 1 82 ? 1.677 -8.25 -11.273 1 93.81 82 PRO B CA 1
ATOM 1866 C C . PRO B 1 82 ? 0.477 -8.852 -11.992 1 93.81 82 PRO B C 1
ATOM 1868 O O . PRO B 1 82 ? -0.653 -8.766 -11.508 1 93.81 82 PRO B O 1
ATOM 1871 N N . ILE B 1 83 ? 0.658 -9.5 -13.125 1 96.81 83 ILE B N 1
ATOM 1872 C CA . ILE B 1 83 ? -0.358 -10.07 -14.008 1 96.81 83 ILE B CA 1
ATOM 1873 C C . ILE B 1 83 ? -1.223 -11.055 -13.227 1 96.81 83 ILE B C 1
ATOM 1875 O O . ILE B 1 83 ? -2.314 -11.422 -13.664 1 96.81 83 ILE B O 1
ATOM 1879 N N . TRP B 1 84 ? -0.803 -11.445 -12.07 1 94.88 84 TRP B N 1
ATOM 1880 C CA . TRP B 1 84 ? -1.521 -12.43 -11.258 1 94.88 84 TRP B CA 1
ATOM 1881 C C . TRP B 1 84 ? -2.801 -11.828 -10.688 1 94.88 84 TRP B C 1
ATOM 1883 O O . TRP B 1 84 ? -3.611 -12.539 -10.086 1 94.88 84 TRP B O 1
ATOM 1893 N N . TYR B 1 85 ? -3.029 -10.492 -10.922 1 94.62 85 TYR B N 1
ATOM 1894 C CA . TYR B 1 85 ? -4.344 -9.953 -10.586 1 94.62 85 TYR B CA 1
ATOM 1895 C C . TYR B 1 85 ? -5.449 -10.703 -11.312 1 94.62 85 TYR B C 1
ATOM 1897 O O . TYR B 1 85 ? -6.574 -10.797 -10.82 1 94.62 85 TYR B O 1
ATOM 1905 N N . ARG B 1 86 ? -5.16 -11.305 -12.398 1 97.25 86 ARG B N 1
ATOM 1906 C CA . ARG B 1 86 ? -6.121 -12.109 -13.156 1 97.25 86 ARG B CA 1
ATOM 1907 C C . ARG B 1 86 ? -6.547 -13.336 -12.359 1 97.25 86 ARG B C 1
ATOM 1909 O O . ARG B 1 86 ? -7.691 -13.781 -12.461 1 97.25 86 ARG B O 1
ATOM 1916 N N . ILE B 1 87 ? -5.594 -13.914 -11.617 1 96.31 87 ILE B N 1
ATOM 1917 C CA . ILE B 1 87 ? -5.926 -15.047 -10.766 1 96.31 87 ILE B CA 1
ATOM 1918 C C . ILE B 1 87 ? -6.918 -14.609 -9.688 1 96.31 87 ILE B C 1
ATOM 1920 O O . ILE B 1 87 ? -7.867 -15.336 -9.383 1 96.31 87 ILE B O 1
ATOM 1924 N N . ILE B 1 88 ? -6.676 -13.438 -9.125 1 95 88 ILE B N 1
ATOM 1925 C CA . ILE B 1 88 ? -7.609 -12.891 -8.141 1 95 88 ILE B CA 1
ATOM 1926 C C . ILE B 1 88 ? -8.977 -12.695 -8.789 1 95 88 ILE B C 1
ATOM 1928 O O . ILE B 1 88 ? -10 -13.086 -8.219 1 95 88 ILE B O 1
ATOM 1932 N N . GLU B 1 89 ? -8.969 -12.109 -9.969 1 97.25 89 GLU B N 1
ATOM 1933 C CA . GLU B 1 89 ? -10.219 -11.859 -10.688 1 97.25 89 GLU B CA 1
ATOM 1934 C C . GLU B 1 89 ? -10.969 -13.164 -10.945 1 97.25 89 GLU B C 1
ATOM 1936 O O . GLU B 1 89 ? -12.172 -13.25 -10.695 1 97.25 89 GLU B O 1
ATOM 1941 N N . ASP B 1 90 ? -10.266 -14.109 -11.367 1 97.81 90 ASP B N 1
ATOM 1942 C CA . ASP B 1 90 ? -10.883 -15.391 -11.695 1 97.81 90 ASP B CA 1
ATOM 1943 C C . ASP B 1 90 ? -11.523 -16.016 -10.461 1 97.81 90 ASP B C 1
ATOM 1945 O O . ASP B 1 90 ? -12.602 -16.609 -10.555 1 97.81 90 ASP B O 1
ATOM 1949 N N . LYS B 1 91 ? -10.883 -15.859 -9.367 1 96.62 91 LYS B N 1
ATOM 1950 C CA . LYS B 1 91 ? -11.336 -16.531 -8.156 1 96.62 91 LYS B CA 1
ATOM 1951 C C . LYS B 1 91 ? -12.422 -15.727 -7.449 1 96.62 91 LYS B C 1
ATOM 1953 O O . LYS B 1 91 ? -13.398 -16.281 -6.945 1 96.62 91 LYS B O 1
ATOM 1958 N N . LEU B 1 92 ? -12.25 -14.43 -7.43 1 96.62 92 LEU B N 1
ATOM 1959 C CA . LEU B 1 92 ? -13.086 -13.625 -6.551 1 96.62 92 LEU B CA 1
ATOM 1960 C C . LEU B 1 92 ? -14.039 -12.75 -7.363 1 96.62 92 LEU B C 1
ATOM 1962 O O . LEU B 1 92 ? -14.945 -12.133 -6.805 1 96.62 92 LEU B O 1
ATOM 1966 N N . ASN B 1 93 ? -13.852 -12.609 -8.625 1 97.75 93 ASN B N 1
ATOM 1967 C CA . ASN B 1 93 ? -14.672 -11.797 -9.523 1 97.75 93 ASN B CA 1
ATOM 1968 C C . ASN B 1 93 ? -14.82 -10.367 -9.008 1 97.75 93 ASN B C 1
ATOM 1970 O O . ASN B 1 93 ? -15.938 -9.859 -8.898 1 97.75 93 ASN B O 1
ATOM 1974 N N . ILE B 1 94 ? -13.664 -9.773 -8.797 1 96.25 94 ILE B N 1
ATOM 1975 C CA . ILE B 1 94 ? -13.602 -8.453 -8.172 1 96.25 94 ILE B CA 1
ATOM 1976 C C . ILE B 1 94 ? -14.188 -7.406 -9.117 1 96.25 94 ILE B C 1
ATOM 1978 O O . ILE B 1 94 ? -14.734 -6.395 -8.672 1 96.25 94 ILE B O 1
ATOM 1982 N N . SER B 1 95 ? -14.188 -7.668 -10.367 1 97.75 95 SER B N 1
ATOM 1983 C CA . SER B 1 95 ? -14.648 -6.723 -11.375 1 97.75 95 SER B CA 1
ATOM 1984 C C . SER B 1 95 ? -16.141 -6.465 -11.25 1 97.75 95 SER B C 1
ATOM 1986 O O . SER B 1 95 ? -16.672 -5.52 -11.844 1 97.75 95 SER B O 1
ATOM 1988 N N . LYS B 1 96 ? -16.797 -7.238 -10.438 1 97.69 96 LYS B N 1
ATOM 1989 C CA . LYS B 1 96 ? -18.188 -6.949 -10.094 1 97.69 96 LYS B CA 1
ATOM 1990 C C . LYS B 1 96 ? -18.297 -5.613 -9.367 1 97.69 96 LYS B C 1
ATOM 1992 O O . LYS B 1 96 ? -19.328 -4.938 -9.461 1 97.69 96 LYS B O 1
ATOM 1997 N N . TYR B 1 97 ? -17.234 -5.176 -8.703 1 96.75 97 TYR B N 1
ATOM 1998 C CA . TYR B 1 97 ? -17.328 -4.027 -7.812 1 96.75 97 TYR B CA 1
ATOM 1999 C C . TYR B 1 97 ? -16.438 -2.895 -8.289 1 96.75 97 TYR B C 1
ATOM 2001 O O . TYR B 1 97 ? -16.766 -1.718 -8.133 1 96.75 97 TYR B O 1
ATOM 2009 N N . LEU B 1 98 ? -15.273 -3.215 -8.867 1 95.88 98 LEU B N 1
ATOM 2010 C CA . LEU B 1 98 ? -14.305 -2.195 -9.25 1 95.88 98 LEU B CA 1
ATOM 2011 C C . LEU B 1 98 ? -13.602 -2.578 -10.555 1 95.88 98 LEU B C 1
ATOM 2013 O O . LEU B 1 98 ? -13.664 -3.736 -10.977 1 95.88 98 LEU B O 1
ATOM 2017 N N . SER B 1 99 ? -12.891 -1.608 -11.188 1 96.94 99 SER B N 1
ATOM 2018 C CA . SER B 1 99 ? -12.148 -1.847 -12.422 1 96.94 99 SER B CA 1
ATOM 2019 C C . SER B 1 99 ? -10.656 -1.99 -12.156 1 96.94 99 SER B C 1
ATOM 2021 O O . SER B 1 99 ? -10.086 -1.238 -11.359 1 96.94 99 SER B O 1
ATOM 2023 N N . TRP B 1 100 ? -10.141 -2.973 -12.758 1 95.81 100 TRP B N 1
ATOM 2024 C CA . TRP B 1 100 ? -8.688 -3.109 -12.734 1 95.81 100 TRP B CA 1
ATOM 2025 C C . TRP B 1 100 ? -8.031 -2.092 -13.664 1 95.81 100 TRP B C 1
ATOM 2027 O O . TRP B 1 100 ? -7.375 -2.465 -14.641 1 95.81 100 TRP B O 1
ATOM 2037 N N . THR B 1 101 ? -8.055 -0.829 -13.273 1 95.56 101 THR B N 1
ATOM 2038 C CA . THR B 1 101 ? -7.703 0.253 -14.188 1 95.56 101 THR B CA 1
ATOM 2039 C C . THR B 1 101 ? -6.211 0.564 -14.117 1 95.56 101 THR B C 1
ATOM 2041 O O . THR B 1 101 ? -5.566 0.795 -15.141 1 95.56 101 THR B O 1
ATOM 2044 N N . PHE B 1 102 ? -5.684 0.626 -12.914 1 93.56 102 PHE B N 1
ATOM 2045 C CA . PHE B 1 102 ? -4.305 1.066 -12.734 1 93.56 102 PHE B CA 1
ATOM 2046 C C . PHE B 1 102 ? -3.463 -0.031 -12.094 1 93.56 102 PHE B C 1
ATOM 2048 O O . PHE B 1 102 ? -3.273 -0.04 -10.875 1 93.56 102 PHE B O 1
ATOM 2055 N N . CYS B 1 103 ? -2.961 -0.865 -12.969 1 94 103 CYS B N 1
ATOM 2056 C CA . CYS B 1 103 ? -2.066 -1.942 -12.562 1 94 103 CYS B CA 1
ATOM 2057 C C . CYS B 1 103 ? -0.65 -1.693 -13.07 1 94 103 CYS B C 1
ATOM 2059 O O . CYS B 1 103 ? -0.45 -1.396 -14.25 1 94 103 CYS B O 1
ATOM 2061 N N . SER B 1 104 ? 0.258 -1.864 -12.211 1 94.31 104 SER B N 1
ATOM 2062 C CA . SER B 1 104 ? 1.646 -1.594 -12.578 1 94.31 104 SER B CA 1
ATOM 2063 C C . SER B 1 104 ? 2.078 -2.426 -13.781 1 94.31 104 SER B C 1
ATOM 2065 O O . SER B 1 104 ? 2.814 -1.943 -14.641 1 94.31 104 SER B O 1
ATOM 2067 N N . CYS B 1 105 ? 1.613 -3.697 -13.844 1 96.25 105 CYS B N 1
ATOM 2068 C CA . CYS B 1 105 ? 2.027 -4.59 -14.922 1 96.25 105 CYS B CA 1
ATOM 2069 C C . CYS B 1 105 ? 1.52 -4.094 -16.266 1 96.25 105 CYS B C 1
ATOM 2071 O O . CYS B 1 105 ? 2.09 -4.418 -17.312 1 96.25 105 CYS B O 1
ATOM 2073 N N . MET B 1 106 ? 0.511 -3.291 -16.219 1 95.44 106 MET B N 1
ATOM 2074 C CA . MET B 1 106 ? -0.066 -2.754 -17.453 1 95.44 106 MET B CA 1
ATOM 2075 C C . MET B 1 106 ? 0.578 -1.419 -17.812 1 95.44 106 MET B C 1
ATOM 2077 O O . MET B 1 106 ? 0.793 -1.13 -18.984 1 95.44 106 MET B O 1
ATOM 2081 N N . TYR B 1 107 ? 1.001 -0.65 -16.828 1 94 107 TYR B N 1
ATOM 2082 C CA . TYR B 1 107 ? 1.508 0.698 -17.062 1 94 107 TYR B CA 1
ATOM 2083 C C . TYR B 1 107 ? 3.027 0.697 -17.188 1 94 107 TYR B C 1
ATOM 2085 O O . TYR B 1 107 ? 3.617 1.642 -17.719 1 94 107 TYR B O 1
ATOM 2093 N N . GLY B 1 108 ? 3.658 -0.213 -16.578 1 94.75 108 GLY B N 1
ATOM 2094 C CA . GLY B 1 108 ? 5.109 -0.277 -16.578 1 94.75 108 GLY B CA 1
ATOM 2095 C C . GLY B 1 108 ? 5.75 0.564 -15.492 1 94.75 108 GLY B C 1
ATOM 2096 O O . GLY B 1 108 ? 6.965 0.774 -15.492 1 94.75 108 GLY B O 1
ATOM 2097 N N . LYS B 1 109 ? 4.949 1.145 -14.641 1 91.69 109 LYS B N 1
ATOM 2098 C CA . LYS B 1 109 ? 5.375 1.907 -13.469 1 91.69 109 LYS B CA 1
ATOM 2099 C C . LYS B 1 109 ? 4.605 1.48 -12.219 1 91.69 109 LYS B C 1
ATOM 2101 O O . LYS B 1 109 ? 3.451 1.057 -12.312 1 91.69 109 LYS B O 1
ATOM 2106 N N . ARG B 1 110 ? 5.305 1.58 -11.086 1 89.75 110 ARG B N 1
ATOM 2107 C CA . ARG B 1 110 ? 4.648 1.18 -9.844 1 89.75 110 ARG B CA 1
ATOM 2108 C C . ARG B 1 110 ? 4.715 2.297 -8.805 1 89.75 110 ARG B C 1
ATOM 2110 O O . ARG B 1 110 ? 5.555 3.191 -8.898 1 89.75 110 ARG B O 1
ATOM 2117 N N . LYS B 1 111 ? 3.771 2.252 -7.879 1 87.88 111 LYS B N 1
ATOM 2118 C CA . LYS B 1 111 ? 3.883 3.102 -6.695 1 87.88 111 LYS B CA 1
ATOM 2119 C C . LYS B 1 111 ? 5.195 2.852 -5.961 1 87.88 111 LYS B C 1
ATOM 2121 O O . LYS B 1 111 ? 5.723 1.738 -5.98 1 87.88 111 LYS B O 1
ATOM 2126 N N . PRO B 1 112 ? 5.809 3.799 -5.547 1 82.94 112 PRO B N 1
ATOM 2127 C CA . PRO B 1 112 ? 5.363 5.188 -5.434 1 82.94 112 PRO B CA 1
ATOM 2128 C C . PRO B 1 112 ? 5.879 6.07 -6.57 1 82.94 112 PRO B C 1
ATOM 2130 O O . PRO B 1 112 ? 6.074 7.273 -6.383 1 82.94 112 PRO B O 1
ATOM 2133 N N . ASP B 1 113 ? 6.246 5.539 -7.695 1 86.25 113 ASP B N 1
ATOM 2134 C CA . ASP B 1 113 ? 6.641 6.375 -8.828 1 86.25 113 ASP B CA 1
ATOM 2135 C C . ASP B 1 113 ? 5.605 7.465 -9.094 1 86.25 113 ASP B C 1
ATOM 2137 O O . ASP B 1 113 ? 4.438 7.168 -9.344 1 86.25 113 ASP B O 1
ATOM 2141 N N . PRO B 1 114 ? 5.973 8.719 -9.039 1 85 114 PRO B N 1
ATOM 2142 C CA . PRO B 1 114 ? 5.016 9.812 -9.227 1 85 114 PRO B CA 1
ATOM 2143 C C . PRO B 1 114 ? 4.324 9.766 -10.586 1 85 114 PRO B C 1
ATOM 2145 O O . PRO B 1 114 ? 3.174 10.195 -10.711 1 85 114 PRO B O 1
ATOM 2148 N N . ASP B 1 115 ? 5.043 9.234 -11.539 1 87.56 115 ASP B N 1
ATOM 2149 C CA . ASP B 1 115 ? 4.453 9.156 -12.875 1 87.56 115 ASP B CA 1
ATOM 2150 C C . ASP B 1 115 ? 3.223 8.25 -12.875 1 87.56 115 ASP B C 1
ATOM 2152 O O . ASP B 1 115 ? 2.293 8.461 -13.656 1 87.56 115 ASP B O 1
ATOM 2156 N N . PHE B 1 116 ? 3.201 7.277 -12.008 1 89.62 116 PHE B N 1
ATOM 2157 C CA . PHE B 1 116 ? 2.051 6.387 -11.914 1 89.62 116 PHE B CA 1
ATOM 2158 C C . PHE B 1 116 ? 0.853 7.113 -11.312 1 89.62 116 PHE B C 1
ATOM 2160 O O . PHE B 1 116 ? -0.276 6.949 -11.781 1 89.62 116 PHE B O 1
ATOM 2167 N N . TYR B 1 117 ? 1.118 7.992 -10.367 1 85.31 117 TYR B N 1
ATOM 2168 C CA . TYR B 1 117 ? 0.05 8.789 -9.773 1 85.31 117 TYR B CA 1
ATOM 2169 C C . TYR B 1 117 ? -0.495 9.797 -10.773 1 85.31 117 TYR B C 1
ATOM 2171 O O . TYR B 1 117 ? -1.704 10.039 -10.828 1 85.31 117 TYR B O 1
ATOM 2179 N N . LEU B 1 118 ? 0.428 10.375 -11.492 1 84.81 118 LEU B N 1
ATOM 2180 C CA . LEU B 1 118 ? 0.008 11.344 -12.5 1 84.81 118 LEU B CA 1
ATOM 2181 C C . LEU B 1 118 ? -0.886 10.688 -13.547 1 84.81 118 LEU B C 1
ATOM 2183 O O . LEU B 1 118 ? -1.865 11.289 -14 1 84.81 118 LEU B O 1
ATOM 2187 N N . ALA B 1 119 ? -0.539 9.445 -13.898 1 88.38 119 ALA B N 1
ATOM 2188 C CA . ALA B 1 119 ? -1.345 8.711 -14.867 1 88.38 119 ALA B CA 1
ATOM 2189 C C . ALA B 1 119 ? -2.775 8.531 -14.367 1 88.38 119 ALA B C 1
ATOM 2191 O O . ALA B 1 119 ? -3.727 8.602 -15.141 1 88.38 119 ALA B O 1
ATOM 2192 N N . VAL B 1 120 ? -2.924 8.297 -13.07 1 87 120 VAL B N 1
ATOM 2193 C CA . VAL B 1 120 ? -4.238 8.109 -12.469 1 87 120 VAL B CA 1
ATOM 2194 C C . VAL B 1 120 ? -5.047 9.398 -12.586 1 87 120 VAL B C 1
ATOM 2196 O O . VAL B 1 120 ? -6.199 9.383 -13.023 1 87 120 VAL B O 1
ATOM 2199 N N . VAL B 1 121 ? -4.41 10.492 -12.227 1 83.44 121 VAL B N 1
ATOM 2200 C CA . VAL B 1 121 ? -5.082 11.789 -12.234 1 83.44 121 VAL B CA 1
ATOM 2201 C C . VAL B 1 121 ? -5.504 12.148 -13.656 1 83.44 121 VAL B C 1
ATOM 2203 O O . VAL B 1 121 ? -6.625 12.617 -13.875 1 83.44 121 VAL B O 1
ATOM 2206 N N . GLU B 1 122 ? -4.59 11.891 -14.531 1 86.56 122 GLU B N 1
ATOM 2207 C CA . GLU B 1 122 ? -4.859 12.219 -15.922 1 86.56 122 GLU B CA 1
ATOM 2208 C C . GLU B 1 122 ? -5.992 11.367 -16.484 1 86.56 122 GLU B C 1
ATOM 2210 O O . GLU B 1 122 ? -6.809 11.844 -17.266 1 86.56 122 GLU B O 1
ATOM 2215 N N . HIS B 1 123 ? -6.062 10.156 -16.078 1 91.38 123 HIS B N 1
ATOM 2216 C CA . HIS B 1 123 ? -7.062 9.227 -16.594 1 91.38 123 HIS B CA 1
ATOM 2217 C C . HIS B 1 123 ? -8.445 9.531 -16.016 1 91.38 123 HIS B C 1
ATOM 2219 O O . HIS B 1 123 ? -9.445 9.477 -16.734 1 91.38 123 HIS B O 1
ATOM 2225 N N . LEU B 1 124 ? -8.531 9.82 -14.773 1 89.31 124 LEU B N 1
ATOM 2226 C CA . LEU B 1 124 ? -9.82 9.961 -14.102 1 89.31 124 LEU B CA 1
ATOM 2227 C C . LEU B 1 124 ? -10.438 11.328 -14.398 1 89.31 124 LEU B C 1
ATOM 2229 O O . LEU B 1 124 ? -11.656 11.484 -14.359 1 89.31 124 LEU B O 1
ATOM 2233 N N . LYS B 1 125 ? -9.695 12.289 -14.719 1 86.19 125 LYS B N 1
ATOM 2234 C CA . LYS B 1 125 ? -10.164 13.617 -15.086 1 86.19 125 LYS B CA 1
ATOM 2235 C C . LYS B 1 125 ? -11.109 14.18 -14.023 1 86.19 125 LYS B C 1
ATOM 2237 O O . LYS B 1 125 ? -12.164 14.719 -14.344 1 86.19 125 LYS B O 1
ATOM 2242 N N . VAL B 1 126 ? -10.922 13.867 -12.805 1 80 126 VAL B N 1
ATOM 2243 C CA . VAL B 1 126 ? -11.719 14.383 -11.695 1 80 126 VAL B CA 1
ATOM 2244 C C . VAL B 1 126 ? -10.867 15.305 -10.828 1 80 126 VAL B C 1
ATOM 2246 O O . VAL B 1 126 ? -9.633 15.266 -10.906 1 80 126 VAL B O 1
ATOM 2249 N N . ASP B 1 127 ? -11.586 16.109 -10.109 1 74.19 127 ASP B N 1
ATOM 2250 C CA . ASP B 1 127 ? -10.906 16.922 -9.094 1 74.19 127 ASP B CA 1
ATOM 2251 C C . ASP B 1 127 ? -10.227 16.031 -8.055 1 74.19 127 ASP B C 1
ATOM 2253 O O . ASP B 1 127 ? -10.859 15.133 -7.492 1 74.19 127 ASP B O 1
ATOM 2257 N N . PRO B 1 128 ? -8.938 16.203 -7.906 1 71.69 128 PRO B N 1
ATOM 2258 C CA . PRO B 1 128 ? -8.227 15.398 -6.91 1 71.69 128 PRO B CA 1
ATOM 2259 C C . PRO B 1 128 ? -8.914 15.398 -5.547 1 71.69 128 PRO B C 1
ATOM 2261 O O . PRO B 1 128 ? -8.844 14.406 -4.816 1 71.69 128 PRO B O 1
ATOM 2264 N N . ALA B 1 129 ? -9.602 16.422 -5.258 1 70.19 129 ALA B N 1
ATOM 2265 C CA . ALA B 1 129 ? -10.289 16.531 -3.977 1 70.19 129 ALA B CA 1
ATOM 2266 C C . ALA B 1 129 ? -11.469 15.555 -3.904 1 70.19 129 ALA B C 1
ATOM 2268 O O . ALA B 1 129 ? -11.953 15.234 -2.814 1 70.19 129 ALA B O 1
ATOM 2269 N N . SER B 1 130 ? -11.82 15.062 -5.066 1 76.62 130 SER B N 1
ATOM 2270 C CA . SER B 1 130 ? -12.945 14.141 -5.117 1 76.62 130 SER B CA 1
ATOM 2271 C C . SER B 1 130 ? -12.469 12.695 -5.176 1 76.62 130 SER B C 1
ATOM 2273 O O . SER B 1 130 ? -13.281 11.773 -5.285 1 76.62 130 SER B O 1
ATOM 2275 N N . CYS B 1 131 ? -11.195 12.5 -5.078 1 78.06 131 CYS B N 1
ATOM 2276 C CA . CYS B 1 131 ? -10.625 11.164 -5.152 1 78.06 131 CYS B CA 1
ATOM 2277 C C . CYS B 1 131 ? -10.125 10.703 -3.789 1 78.06 131 CYS B C 1
ATOM 2279 O O . CYS B 1 131 ? -9.531 11.484 -3.045 1 78.06 131 CYS B O 1
ATOM 2281 N N . ILE B 1 132 ? -10.547 9.516 -3.486 1 76.12 132 ILE B N 1
ATOM 2282 C CA . ILE B 1 132 ? -10.023 8.906 -2.266 1 76.12 132 ILE B CA 1
ATOM 2283 C C . ILE B 1 132 ? -9.055 7.781 -2.621 1 76.12 132 ILE B C 1
ATOM 2285 O O . ILE B 1 132 ? -9.375 6.914 -3.438 1 76.12 132 ILE B O 1
ATOM 2289 N N . PHE B 1 133 ? -7.895 7.867 -2.146 1 74.19 133 PHE B N 1
ATOM 2290 C CA . PHE B 1 133 ? -6.902 6.812 -2.311 1 74.19 133 PHE B CA 1
ATOM 2291 C C . PHE B 1 133 ? -6.789 5.973 -1.045 1 74.19 133 PHE B C 1
ATOM 2293 O O . PHE B 1 133 ? -6.668 6.512 0.056 1 74.19 133 PHE B O 1
ATOM 2300 N N . VAL B 1 134 ? -7.117 4.691 -1.263 1 72.69 134 VAL B N 1
ATOM 2301 C CA . VAL B 1 134 ? -6.949 3.764 -0.149 1 72.69 134 VAL B CA 1
ATOM 2302 C C . VAL B 1 134 ? -5.633 3.008 -0.298 1 72.69 134 VAL B C 1
ATOM 2304 O O . VAL B 1 134 ? -5.496 2.152 -1.176 1 72.69 134 VAL B O 1
ATOM 2307 N N . ASP B 1 135 ? -4.613 3.6 0.1 1 65.19 135 ASP B N 1
ATOM 2308 C CA . ASP B 1 135 ? -3.285 2.998 0.031 1 65.19 135 ASP B CA 1
ATOM 2309 C C . ASP B 1 135 ? -2.566 3.096 1.375 1 65.19 135 ASP B C 1
ATOM 2311 O O . ASP B 1 135 ? -3.012 3.814 2.271 1 65.19 135 ASP B O 1
ATOM 2315 N N . ASP B 1 136 ? -1.744 2.211 1.724 1 57.16 136 ASP B N 1
ATOM 2316 C CA . ASP B 1 136 ? -0.93 2.428 2.916 1 57.16 136 ASP B CA 1
ATOM 2317 C C . ASP B 1 136 ? -0.223 3.779 2.859 1 57.16 136 ASP B C 1
ATOM 2319 O O . ASP B 1 136 ? 0.083 4.371 3.898 1 57.16 136 ASP B O 1
ATOM 2323 N N . SER B 1 137 ? 0.235 4.148 1.696 1 48.91 137 SER B N 1
ATOM 2324 C CA . SER B 1 137 ? 1.011 5.383 1.641 1 48.91 137 SER B CA 1
ATOM 2325 C C . SER B 1 137 ? 0.182 6.531 1.076 1 48.91 137 SER B C 1
ATOM 2327 O O . SER B 1 137 ? -0.177 6.523 -0.103 1 48.91 137 SER B O 1
ATOM 2329 N N . LEU B 1 138 ? -0.751 6.945 1.808 1 40.44 138 LEU B N 1
ATOM 2330 C CA . LEU B 1 138 ? -1.546 8.047 1.266 1 40.44 138 LEU B CA 1
ATOM 2331 C C . LEU B 1 138 ? -0.659 9.055 0.543 1 40.44 138 LEU B C 1
ATOM 2333 O O . LEU B 1 138 ? -1.039 9.578 -0.505 1 40.44 138 LEU B O 1
ATOM 2337 N N . PHE B 1 139 ? 0.215 9.867 1.412 1 40.59 139 PHE B N 1
ATOM 2338 C CA . PHE B 1 139 ? 0.81 11.148 1.061 1 40.59 139 PHE B CA 1
ATOM 2339 C C . PHE B 1 139 ? 2.053 10.953 0.2 1 40.59 139 PHE B C 1
ATOM 2341 O O . PHE B 1 139 ? 2.891 11.852 0.097 1 40.59 139 PHE B O 1
ATOM 2348 N N . ALA B 1 140 ? 2.299 9.789 -0.156 1 36.59 140 ALA B N 1
ATOM 2349 C CA . ALA B 1 140 ? 3.611 9.789 -0.798 1 36.59 140 ALA B CA 1
ATOM 2350 C C . ALA B 1 140 ? 3.721 10.914 -1.819 1 36.59 140 ALA B C 1
ATOM 2352 O O . ALA B 1 140 ? 4.773 11.539 -1.953 1 36.59 140 ALA B O 1
ATOM 2353 N N . TYR B 1 141 ? 3.064 11.023 -2.99 1 32.31 141 TYR B N 1
ATOM 2354 C CA . TYR B 1 141 ? 3.381 12.047 -3.98 1 32.31 141 TYR B CA 1
ATOM 2355 C C . TYR B 1 141 ? 2.467 13.258 -3.824 1 32.31 141 TYR B C 1
ATOM 2357 O O . TYR B 1 141 ? 1.317 13.125 -3.398 1 32.31 141 TYR B O 1
#

InterPro domains:
  IPR006439 HAD hydrolase, subfamily IA [TIGR01509] (55-137)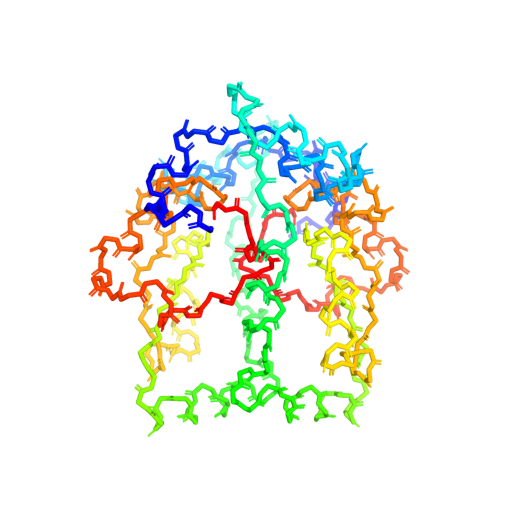
  IPR023214 HAD superfamily [G3DSA:3.40.50.1000] (2-140)
  IPR036412 HAD-like superfamily [SSF56784] (16-138)

Radius of gyration: 19.53 Å; Cα contacts (8 Å, |Δi|>4): 340; chains: 2; bounding box: 46×55×37 Å

Organism: Gossypium tomentosum (NCBI:txid34277)

Solvent-accessible surface area (backbone atoms only — not comparable to full-atom values): 16297 Å² total; per-residue (Å²): 120,86,87,58,53,69,68,53,46,65,69,44,37,27,91,52,35,61,59,34,32,17,24,46,74,41,55,69,70,56,36,35,58,37,39,29,64,82,47,52,92,53,67,52,66,55,50,51,52,53,50,58,71,65,63,71,76,56,85,57,46,62,59,37,40,50,52,41,39,75,70,68,50,88,46,64,44,74,32,40,45,30,76,61,54,54,57,50,35,71,73,65,49,51,67,79,49,31,40,87,70,41,34,6,29,78,68,56,41,39,82,83,42,56,68,45,54,50,50,50,50,65,69,64,71,56,62,70,89,76,56,84,75,92,48,56,57,68,77,71,119,120,87,88,60,53,69,68,56,46,64,69,44,37,26,92,52,36,61,59,35,32,16,24,44,74,41,55,70,69,55,37,35,58,38,39,29,64,83,48,52,92,53,66,52,68,56,51,51,53,52,50,59,71,66,64,69,79,56,86,58,45,61,60,38,42,49,52,42,40,74,71,68,51,88,46,65,45,72,31,40,44,31,75,61,54,54,58,50,34,72,74,64,49,51,66,81,50,32,40,87,71,41,35,6,30,78,69,57,41,38,80,81,43,56,68,45,55,49,51,50,49,65,70,65,72,56,61,70,90,76,57,81,75,92,49,58,57,67,74,73,114

Nearest PDB structures (foldseek):
  3cnh-assembly2_B  TM=8.131E-01  e=5.212E-04  Deinococcus radiodurans R1 = ATCC 13939 = DSM 20539
  4ygs-assembly1_A  TM=7.410E-01  e=1.197E-01  Thermococcus onnurineus NA1
  6q7q-assembly1_A  TM=6.105E-01  e=1.358E-01  Pyrococcus horikoshii
  1qq5-assembly1_B  TM=5.844E-01  e=9.900E-02  Xanthobacter autotrophicus
  3cnh-assembly2_B  TM=8.131E-01  e=6.309E-04  Deinococcus radiodurans R1 = ATCC 13939 = DSM 20539

Secondary structure (DSSP, 8-state):
-----HHHHHHHB-TTHHHHHHTTSS-HHHHHHHSBTT-----HHHHHHHHHHH--PPTTHHHHHHHHHHTT---EEEE---TTHHHHHHHH-GGGT-EEEEEHHHHS--TT-HHHHHHHHHHH-S-GGG-----S-SS--/-----HHHHHHHB-TTHHHHHHTTSS-HHHHHHHSBTT-----HHHHHHHHHHH--PPTTHHHHHHHHHHTT---EEEE---TTHHHHHHHH-GGGT-EEEEEHHHHS--TT-HHHHHHHHHHH-S-GGG-----S-SS--

Sequence (282 aa):
MVRMSLKELIECKHPTAWLEFENGVIDEDELEGKFFKDRRPFDLQGLKNCMRRGYSYIDGVEQLLLDLKQNNYEMHAFTNYPIWYRIIEDKLNISKYLSWTFCSCMYGKRKPDPDFYLAVVEHLKVDPASCIFVDDSLFAYMVRMSLKELIECKHPTAWLEFENGVIDEDELEGKFFKDRRPFDLQGLKNCMRRGYSYIDGVEQLLLDLKQNNYEMHAFTNYPIWYRIIEDKLNISKYLSWTFCSCMYGKRKPDPDFYLAVVEHLKVDPASCIFVDDSLFAY